Protein 5ELH (pdb70)

Radius of gyration: 22.15 Å; Cα contacts (8 Å, |Δi|>4): 452; chains: 2; bounding box: 51×54×44 Å

GO terms:
  GO:0005737 cytoplasm (C, EXP)
  GO:0043022 ribosome binding (F, IDA)
  GO:1990715 mRNA CDS binding (F, IDA)
  GO:0001701 in utero embryonic development (P, IMP)
  GO:0001764 neuron migration (P, IMP)

B-factor: mean 31.92, std 15.65, range [9.36, 96.41]

Organism: Mus musculus (NCBI:txid10090)

InterPro domains:
  IPR000571 Zinc finger, CCCH-type [PF00642] (294-319)
  IPR000571 Zinc finger, CCCH-type [PS50103] (84-113)
  IPR000571 Zinc finger, CCCH-type [PS50103] (124-154)
  IPR000571 Zinc finger, CCCH-type [PS50103] (251-285)
  IPR000571 Zinc finger, CCCH-type [PS50103] (293-321)
  IPR000571 Zinc finger, CCCH-type [SM00356] (85-112)
  IPR000571 Zinc finger, CCCH-type [SM00356] (124-153)
  IPR000571 Zinc finger, CCCH-type [SM00356] (215-240)
  IPR000571 Zinc finger, CCCH-type [SM00356] (251-284)
  IPR000571 Zinc finger, CCCH-type [SM00356] (293-320)
  IPR036855 Zinc finger, CCCH-type superfamily [SSF90229] (290-320)
  IPR040594 Unkempt, zinc finger domain 1 [PF18384] (34-73)
  IPR045234 RING finger protein Unkempt-like [PTHR14493] (20-735)
  IPR057295 Unkempt, zinc finger domain 4 [PF23035] (205-243)
  IPR057296 Unkempt, zinc finger domain 5 [PF23261] (246-287)

Sequence (282 aa):
PQHYTYLKEFRTEQCPLFVQHKCTQHRPYTCFHWHFVNQRRRRSIRRRDGTFNYSPDVYCTKYDEATGLCPEGDECPFLHRTTGDTERRYHLRYYKTGICIHETDSKGNCTKNGLHCAFAHGPHDLRSPVYDIRELQAMEALPQHYTYLKEFRTEQCPLFVQHKCTQHRPYTCFHWHFVNQRRRRSIRRRDGTFNYSPDVYCTKYDEATGLCPEGDECPFLHRTTGDTERRYHLRYYKTGICIHETDSKGNCTKNGLHCAFAHGPHDLRSPVYDIRELQAME

Solvent-accessible surface area: 17919 Å² total; per-residue (Å²): 123,120,23,119,51,17,19,68,53,2,21,23,116,84,3,91,78,49,86,103,178,124,22,129,82,67,207,109,58,51,4,48,59,31,6,100,65,37,15,82,1,13,87,4,52,128,109,231,104,2,35,13,24,1,23,10,69,79,51,15,138,130,26,67,85,83,63,12,117,15,112,84,31,76,134,2,69,88,0,6,113,3,65,52,44,6,1,80,60,6,0,34,31,66,3,18,39,28,90,11,164,58,142,56,62,128,167,50,28,4,71,137,64,29,97,25,3,5,89,0,28,24,110,161,30,68,41,92,38,44,63,12,72,146,52,78,120,68,74,144,81,196,150,120,43,134,36,21,20,64,51,2,14,21,119,71,2,83,88,46,79,94,173,125,21,130,68,67,222,109,48,54,5,42,60,36,2,100,59,39,14,78,1,15,97,3,58,95,100,241,95,9,23,7,30,1,23,12,68,73,48,19,136,111,25,66,97,78,67,13,116,15,98,84,33,76,148,2,73,77,0,10,105,5,61,38,26,5,2,80,125,11,0,31,36,68,4,18,36,26,145,12,164,63,135,62,63,125,172,39,43,10,63,149,81,34,123,33,10,12,99,2,24,41,118,184,29,90,35,90,39,42,56,12,62,145,52,68,104,78,123,172

Foldseek 3Di:
DVLVCLLQQAQAAEDPCLVVVRDPCPVVNPDRHDHALLQHEDRWDQDPVQAILADLPAADPQQDNVRNDHPCPSNDRYQYCRVVSSNNLSHLQHFQAAADPAAADPVGAGPPNGNSGRHDHDPVSHDHGRDRVVVVVVVVVD/DVLVCLLAQFQAAADPCLVVVRDPQVVVHDDSYDPALLQHEDRWDQDPVQAILADLPAADPQQDSVRNDHPVGSSDRYQYCGVPNSNNLSHLQHFQAAADPADADPVRAGPPPPRSHRHARDPVRHDHHRDRVVVVVVVD

Structure (mmCIF, N/CA/C/O backbone):
data_5ELH
#
_entry.id   5ELH
#
_cell.length_a   43.194
_cell.length_b   56.559
_cell.length_c   131.025
_cell.angle_alpha   90.000
_cell.angle_beta   90.000
_cell.angle_gamma   90.000
#
_symmetry.space_group_name_H-M   'P 2 21 21'
#
loop_
_entity.id
_entity.type
_entity.pdbx_description
1 polymer 'RING finger protein unkempt homolog'
2 polymer "RNA (5'-R(*UP*UP*AP*UP*U)-3')"
3 non-polymer 'ZINC ION'
4 non-polymer 'SULFATE ION'
5 water water
#
loop_
_atom_site.group_PDB
_atom_site.id
_atom_site.type_symbol
_atom_site.label_atom_id
_atom_site.label_alt_id
_atom_site.label_comp_id
_atom_site.label_asym_id
_atom_site.label_entity_id
_atom_site.label_seq_id
_atom_site.pdbx_PDB_ins_code
_atom_site.Cartn_x
_atom_site.Cartn_y
_atom_site.Cartn_z
_atom_site.occupancy
_atom_site.B_iso_or_equiv
_atom_site.auth_seq_id
_atom_site.auth_comp_id
_atom_site.auth_asym_id
_atom_site.auth_atom_id
_atom_site.pdbx_PDB_model_num
ATOM 1 N N . PRO A 1 2 ? 15.944 -3.834 123.415 1.00 59.52 31 PRO A N 1
ATOM 2 C CA . PRO A 1 2 ? 14.963 -4.861 123.787 1.00 59.73 31 PRO A CA 1
ATOM 3 C C . PRO A 1 2 ? 13.611 -4.595 123.121 1.00 54.84 31 PRO A C 1
ATOM 4 O O . PRO A 1 2 ? 13.342 -5.133 122.045 1.00 51.75 31 PRO A O 1
ATOM 15 N N . GLN A 1 3 ? 12.779 -3.775 123.758 1.00 48.35 32 GLN A N 1
ATOM 16 C CA . GLN A 1 3 ? 11.577 -3.252 123.128 1.00 42.90 32 GLN A CA 1
ATOM 17 C C . GLN A 1 3 ? 11.974 -2.234 122.064 1.00 35.18 32 GLN A C 1
ATOM 18 O O . GLN A 1 3 ? 11.152 -1.841 121.234 1.00 34.02 32 GLN A O 1
ATOM 32 N N . HIS A 1 4 ? 13.239 -1.812 122.088 1.00 31.36 33 HIS A N 1
ATOM 33 C CA . HIS A 1 4 ? 13.757 -0.866 121.100 1.00 25.20 33 HIS A CA 1
ATOM 34 C C . HIS A 1 4 ? 13.689 -1.443 119.689 1.00 27.43 33 HIS A C 1
ATOM 35 O O . HIS A 1 4 ? 13.287 -0.753 118.741 1.00 26.75 33 HIS A O 1
ATOM 50 N N . TYR A 1 5 ? 14.089 -2.703 119.545 1.00 28.93 34 TYR A N 1
ATOM 51 C CA . TYR A 1 5 ? 14.143 -3.324 118.223 1.00 32.86 34 TYR A CA 1
ATOM 52 C C . TYR A 1 5 ? 12.751 -3.449 117.604 1.00 28.97 34 TYR A C 1
ATOM 53 O O . TYR A 1 5 ? 12.576 -3.242 116.402 1.00 29.38 34 TYR A O 1
ATOM 71 N N . THR A 1 6 ? 11.761 -3.775 118.424 1.00 21.92 35 THR A N 1
ATOM 72 C CA . THR A 1 6 ? 10.393 -3.915 117.932 1.00 28.87 35 THR A CA 1
ATOM 73 C C . THR A 1 6 ? 9.843 -2.570 117.437 1.00 27.93 35 THR A C 1
ATOM 74 O O . THR A 1 6 ? 9.192 -2.512 116.392 1.00 28.01 35 THR A O 1
ATOM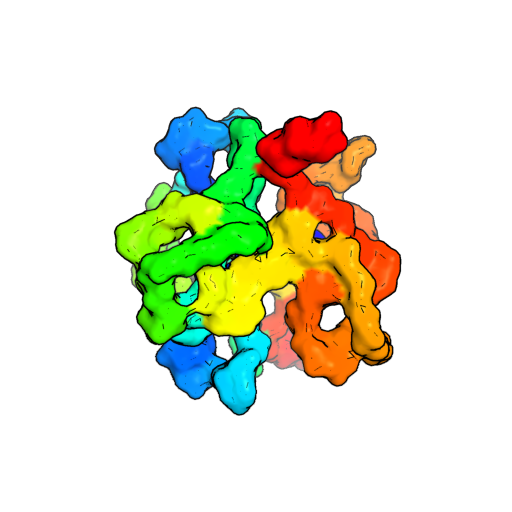 85 N N . TYR A 1 7 ? 10.121 -1.491 118.168 1.00 22.45 36 TYR A N 1
ATOM 86 C CA . TYR A 1 7 ? 9.730 -0.154 117.719 1.00 18.91 36 TYR A CA 1
ATOM 87 C C . TYR A 1 7 ? 10.449 0.251 116.437 1.00 18.79 36 TYR A C 1
ATOM 88 O O . TYR A 1 7 ? 9.821 0.716 115.478 1.00 20.65 36 TYR A O 1
ATOM 106 N N . LEU A 1 8 ? 11.764 0.066 116.413 1.00 15.89 37 LEU A N 1
ATOM 107 C CA . LEU A 1 8 ? 12.559 0.435 115.240 1.00 18.78 37 LEU A CA 1
ATOM 108 C C . LEU A 1 8 ? 12.077 -0.253 113.963 1.00 24.01 37 LEU A C 1
ATOM 109 O O . LEU A 1 8 ? 11.946 0.379 112.910 1.00 23.84 37 LEU A O 1
ATOM 125 N N . LYS A 1 9 ? 11.817 -1.549 114.067 1.00 23.33 38 LYS A N 1
ATOM 126 C CA . LYS A 1 9 ? 11.472 -2.363 112.911 1.00 24.43 38 LYS A CA 1
ATOM 127 C C . LYS A 1 9 ? 9.994 -2.261 112.541 1.00 28.03 38 LYS A C 1
ATOM 128 O O . LYS A 1 9 ? 9.643 -2.278 111.362 1.00 30.99 38 LYS A O 1
ATOM 147 N N . GLU A 1 10 ? 9.131 -2.150 113.542 1.00 21.31 39 GLU A N 1
ATOM 148 C CA . GLU A 1 10 ? 7.708 -2.410 113.331 1.00 31.35 39 GLU A CA 1
ATOM 149 C C . GLU A 1 10 ? 6.768 -1.223 113.533 1.00 31.04 39 GLU A C 1
ATOM 150 O O . GLU A 1 10 ? 5.708 -1.183 112.902 1.00 32.48 39 GLU A O 1
ATOM 162 N N . PHE A 1 11 ? 7.125 -0.274 114.400 1.00 22.08 40 PHE A N 1
ATOM 163 C CA . PHE A 1 11 ? 6.187 0.794 114.766 1.00 19.43 40 PHE A CA 1
ATOM 164 C C . PHE A 1 11 ? 5.610 1.530 113.556 1.00 22.13 40 PHE A C 1
ATOM 165 O O . PHE A 1 11 ? 6.336 2.134 112.766 1.00 22.99 40 PHE A O 1
ATOM 182 N N . ARG A 1 12 ? 4.291 1.429 113.418 1.00 21.33 41 ARG A N 1
ATOM 183 C CA . ARG A 1 12 ? 3.529 2.139 112.391 1.00 23.61 41 ARG A CA 1
ATOM 184 C C . ARG A 1 12 ? 3.992 1.828 110.975 1.00 21.43 41 ARG A C 1
ATOM 185 O O . ARG A 1 12 ? 3.852 2.662 110.077 1.00 21.37 41 ARG A O 1
ATOM 206 N N . THR A 1 13 ? 4.531 0.627 110.781 1.00 22.96 42 THR A N 1
ATOM 207 C CA . THR A 1 13 ? 5.008 0.197 109.465 1.00 24.60 42 THR A CA 1
ATOM 208 C C . THR A 1 13 ? 3.963 -0.596 108.688 1.00 24.82 42 THR A C 1
ATOM 209 O O . THR A 1 13 ? 4.044 -0.689 107.471 1.00 23.81 42 THR A O 1
ATOM 220 N N . GLU A 1 14 ? 2.993 -1.170 109.396 1.00 22.47 43 GLU A N 1
ATOM 221 C CA . GLU A 1 14 ? 1.965 -2.009 108.775 1.00 22.37 43 GLU A CA 1
ATOM 222 C C . GLU A 1 14 ? 0.574 -1.505 109.121 1.00 27.76 43 GLU A C 1
ATOM 223 O O . GLU A 1 14 ? 0.370 -0.876 110.167 1.00 26.11 43 GLU A O 1
ATOM 235 N N . GLN A 1 15 ? -0.388 -1.802 108.251 1.00 24.33 44 GLN A N 1
ATOM 236 C CA . GLN A 1 15 ? -1.753 -1.353 108.455 1.00 23.19 44 GLN A CA 1
ATOM 237 C C . GLN A 1 15 ? -2.439 -2.155 109.553 1.00 24.78 44 GLN A C 1
ATOM 238 O O . GLN A 1 15 ? -2.274 -3.373 109.650 1.00 26.63 44 GLN A O 1
ATOM 252 N N . CYS A 1 16 ? -3.232 -1.464 110.362 1.00 25.52 45 CYS A N 1
ATOM 253 C CA . CYS A 1 16 ? -4.005 -2.106 111.417 1.00 31.76 45 CYS A CA 1
ATOM 254 C C . CYS A 1 16 ? -5.171 -2.900 110.821 1.00 33.87 45 CYS A C 1
ATOM 255 O O . CYS A 1 16 ? -6.080 -2.313 110.232 1.00 34.80 45 CYS A O 1
ATOM 262 N N . PRO A 1 17 ? -5.161 -4.236 110.977 1.00 32.25 46 PRO A N 1
ATOM 263 C CA . PRO A 1 17 ? -6.278 -5.035 110.450 1.00 37.91 46 PRO A CA 1
ATOM 264 C C . PRO A 1 17 ? -7.600 -4.809 111.193 1.00 40.77 46 PRO A C 1
ATOM 265 O O . PRO A 1 17 ? -8.666 -5.107 110.653 1.00 35.46 46 PRO A O 1
ATOM 276 N N . LEU A 1 18 ? -7.537 -4.292 112.417 1.00 37.06 47 LEU A N 1
ATOM 277 C CA . LEU A 1 18 ? -8.754 -4.019 113.177 1.00 42.04 47 LEU A CA 1
ATOM 278 C C . LEU A 1 18 ? -9.401 -2.706 112.733 1.00 36.21 47 LEU A C 1
ATOM 279 O O . LEU A 1 18 ? -10.624 -2.607 112.656 1.00 38.26 47 LEU A O 1
ATOM 295 N N . PHE A 1 19 ? -8.577 -1.700 112.443 1.00 34.25 48 PHE A N 1
ATOM 296 C CA . PHE A 1 19 ? -9.099 -0.375 112.117 1.00 40.59 48 PHE A CA 1
ATOM 297 C C . PHE A 1 19 ? -9.958 -0.395 110.855 1.00 37.49 48 PHE A C 1
ATOM 298 O O . PHE A 1 19 ? -11.001 0.273 110.776 1.00 41.30 48 PHE A O 1
ATOM 315 N N . VAL A 1 20 ? -9.529 -1.182 109.876 1.00 36.50 49 VAL A N 1
ATOM 316 C CA . VAL A 1 20 ? -10.237 -1.262 108.609 1.00 37.83 49 VAL A CA 1
ATOM 317 C C . VAL A 1 20 ? -11.653 -1.782 108.819 1.00 38.35 49 VAL A C 1
ATOM 318 O O . VAL A 1 20 ? -12.515 -1.604 107.964 1.00 39.69 49 VAL A O 1
ATOM 331 N N . GLN A 1 21 ? -11.886 -2.410 109.970 1.00 39.38 50 GLN A N 1
ATOM 332 C CA . GLN A 1 21 ? -13.195 -2.965 110.298 1.00 42.24 50 GLN A CA 1
ATOM 333 C C . GLN A 1 21 ? -13.929 -2.170 111.378 1.00 43.74 50 GLN A C 1
ATOM 334 O O . GLN A 1 21 ? -14.948 -2.621 111.890 1.00 46.24 50 GLN A O 1
ATOM 348 N N . HIS A 1 22 ? -13.412 -0.989 111.708 1.00 42.40 51 HIS A N 1
ATOM 349 C CA . HIS A 1 22 ? -13.932 -0.186 112.813 1.00 43.72 51 HIS A CA 1
ATOM 350 C C . HIS A 1 22 ? -13.971 -1.028 114.089 1.00 44.77 51 HIS A C 1
ATOM 351 O O . HIS A 1 22 ? -14.903 -0.929 114.878 1.00 47.15 51 HIS A O 1
ATOM 366 N N . LYS A 1 23 ? -12.955 -1.867 114.268 1.00 43.41 52 LYS A N 1
ATOM 367 C CA . LYS A 1 23 ? -12.854 -2.723 115.448 1.00 44.10 52 LYS A CA 1
ATOM 368 C C . LYS A 1 23 ? -11.632 -2.359 116.290 1.00 42.96 52 LYS A C 1
ATOM 369 O O . LYS A 1 23 ? -11.396 -2.967 117.329 1.00 42.81 52 LYS A O 1
ATOM 388 N N . CYS A 1 24 ? -10.844 -1.386 115.844 1.00 40.09 53 CYS A N 1
ATOM 389 C CA . CYS A 1 24 ? -9.700 -0.952 116.644 1.00 40.23 53 CYS A CA 1
ATOM 390 C C . CYS A 1 24 ? -10.158 -0.001 117.747 1.00 43.13 53 CYS A C 1
ATOM 391 O O . CYS A 1 24 ? -10.801 1.015 117.478 1.00 40.47 53 CYS A O 1
ATOM 398 N N . THR A 1 25 ? -9.828 -0.357 118.986 1.00 43.67 54 THR A N 1
ATOM 399 C CA . THR A 1 25 ? -10.190 0.428 120.159 1.00 46.03 54 THR A CA 1
ATOM 400 C C . THR A 1 25 ? -9.116 1.439 120.511 1.00 43.14 54 THR A C 1
ATOM 401 O O . THR A 1 25 ? -9.239 2.138 121.518 1.00 41.37 54 THR A O 1
ATOM 412 N N . GLN A 1 26 ? -8.059 1.494 119.698 1.00 37.51 55 GLN A N 1
ATOM 413 C CA . GLN A 1 26 ? -6.908 2.348 119.972 1.00 50.14 55 GLN A CA 1
ATOM 414 C C . GLN A 1 26 ? -6.771 3.451 118.928 1.00 46.51 55 GLN A C 1
ATOM 415 O O . GLN A 1 26 ? -5.664 3.788 118.511 1.00 47.39 55 GLN A O 1
ATOM 429 N N . HIS A 1 27 ? -7.909 4.000 118.513 1.00 39.07 56 HIS A N 1
ATOM 430 C CA . HIS A 1 27 ? -7.957 5.152 117.620 1.00 43.70 56 HIS A CA 1
ATOM 431 C C . HIS A 1 27 ? -8.623 6.298 118.367 1.00 62.74 56 HIS A C 1
ATOM 432 O O . HIS A 1 27 ? -9.804 6.198 118.706 1.00 68.76 56 HIS A O 1
ATOM 447 N N . ARG A 1 28 ? -7.886 7.381 118.615 1.00 65.11 57 ARG A N 1
ATOM 448 C CA . ARG A 1 28 ? -8.420 8.527 119.367 1.00 63.70 57 ARG A CA 1
ATOM 449 C C . ARG A 1 28 ? -8.961 8.078 120.738 1.00 64.19 57 ARG A C 1
ATOM 450 O O . ARG A 1 28 ? -10.148 7.779 120.870 1.00 72.32 57 ARG A O 1
ATOM 471 N N . PRO A 1 29 ? -8.086 8.012 121.763 1.00 58.49 58 PRO A N 1
ATOM 472 C CA . PRO A 1 29 ? -6.656 8.339 121.712 1.00 54.23 58 PRO A CA 1
ATOM 473 C C . PRO A 1 29 ? -5.903 7.326 120.863 1.00 55.34 58 PRO A C 1
ATOM 474 O O . PRO A 1 29 ? -5.914 6.128 121.154 1.00 55.52 58 PRO A O 1
ATOM 485 N N . TYR A 1 30 ? -5.272 7.816 119.804 1.00 52.08 59 TYR A N 1
ATOM 486 C CA . TYR A 1 30 ? -4.590 6.957 118.848 1.00 53.09 59 TYR A CA 1
ATOM 487 C C . TYR A 1 30 ? -3.333 6.357 119.469 1.00 51.22 59 TYR A C 1
ATOM 488 O O . TYR A 1 30 ? -2.252 6.913 119.340 1.00 41.73 59 TYR A O 1
ATOM 506 N N . THR A 1 31 ? -3.488 5.229 120.160 1.00 55.96 60 THR A N 1
ATOM 507 C CA . THR A 1 31 ? -2.359 4.554 120.797 1.00 54.88 60 THR A CA 1
ATOM 508 C C . THR A 1 31 ? -1.947 3.300 120.039 1.00 50.22 60 THR A C 1
ATOM 509 O O . THR A 1 31 ? -1.198 2.473 120.564 1.00 43.83 60 THR A O 1
ATOM 520 N N . CYS A 1 32 ? -2.447 3.138 118.819 1.00 47.59 61 CYS A N 1
ATOM 521 C CA . CYS A 1 32 ? -2.222 1.895 118.102 1.00 38.66 61 CYS A CA 1
ATOM 522 C C . CYS A 1 32 ? -0.788 1.811 117.612 1.00 25.78 61 CYS A C 1
ATOM 523 O O . CYS A 1 32 ? -0.165 2.811 117.256 1.00 28.98 61 CYS A O 1
ATOM 530 N N . PHE A 1 33 ? -0.283 0.588 117.588 1.00 25.94 62 PHE A N 1
ATOM 531 C CA . PHE A 1 33 ? 1.068 0.318 117.126 1.00 24.19 62 PHE A CA 1
ATOM 532 C C . PHE A 1 33 ? 1.151 0.333 115.595 1.00 25.06 62 PHE A C 1
ATOM 533 O O . PHE A 1 33 ? 2.234 0.448 115.021 1.00 24.45 62 PHE A O 1
ATOM 550 N N . HIS A 1 34 ? -0.002 0.224 114.946 1.00 23.46 63 HIS A N 1
ATOM 551 C CA . HIS A 1 34 ? -0.070 0.096 113.496 1.00 22.46 63 HIS A CA 1
ATOM 552 C C . HIS A 1 34 ? -0.651 1.362 112.893 1.00 25.74 63 HIS A C 1
ATOM 553 O O . HIS A 1 34 ? -1.270 2.147 113.603 1.00 23.84 63 HIS A O 1
ATOM 568 N N . TRP A 1 35 ? -0.446 1.588 111.596 1.00 23.08 64 TRP A N 1
ATOM 569 C CA . TRP A 1 35 ? -1.019 2.775 110.982 1.00 21.83 64 TRP A CA 1
ATOM 570 C C . TRP A 1 35 ? -2.484 2.550 110.619 1.00 23.79 64 TRP A C 1
ATOM 571 O O . TRP A 1 35 ? -2.903 1.438 110.290 1.00 24.13 64 TRP A O 1
ATOM 592 N N . HIS A 1 36 ? -3.252 3.626 110.719 1.00 24.38 65 HIS A N 1
ATOM 593 C CA . HIS A 1 36 ? -4.667 3.599 110.387 1.00 26.17 65 HIS A CA 1
ATOM 594 C C . HIS A 1 36 ? -4.889 4.331 109.055 1.00 28.32 65 HIS A C 1
ATOM 595 O O . HIS A 1 36 ? -5.642 3.871 108.205 1.00 27.05 65 HIS A O 1
ATOM 609 N N . PHE A 1 37 ? -4.226 5.470 108.877 1.00 25.55 66 PHE A N 1
ATOM 610 C CA . PHE A 1 37 ? -4.281 6.191 107.609 1.00 26.16 66 PHE A CA 1
ATOM 611 C C . PHE A 1 37 ? -2.921 6.171 106.964 1.00 25.12 66 PHE A C 1
ATOM 612 O O . PHE A 1 37 ? -1.905 6.130 107.648 1.00 21.92 66 PHE A O 1
ATOM 629 N N . VAL A 1 38 ? -2.911 6.191 105.638 1.00 22.99 67 VAL A N 1
ATOM 630 C CA . VAL A 1 38 ? -1.664 6.072 104.896 1.00 21.46 67 VAL A CA 1
ATOM 631 C C . VAL A 1 38 ? -0.645 7.131 105.317 1.00 21.95 67 VAL A C 1
ATOM 632 O O . VAL A 1 38 ? 0.559 6.853 105.369 1.00 19.06 67 VAL A O 1
ATOM 645 N N . ASN A 1 39 ? -1.110 8.335 105.639 1.00 21.12 68 ASN A N 1
ATOM 646 C CA . ASN A 1 39 ? -0.180 9.385 106.054 1.00 26.63 68 ASN A CA 1
ATOM 647 C C . ASN A 1 39 ? 0.442 9.153 107.430 1.00 25.28 68 ASN A C 1
ATOM 648 O O . ASN A 1 39 ? 1.332 9.898 107.834 1.00 24.68 68 ASN A O 1
ATOM 659 N N . GLN A 1 40 ? 0.004 8.110 108.130 1.00 25.28 69 GLN A N 1
ATOM 660 C CA . GLN A 1 40 ? 0.623 7.734 109.406 1.00 22.43 69 GLN A CA 1
ATOM 661 C C . GLN A 1 40 ? 1.712 6.679 109.251 1.00 25.72 69 GLN A C 1
ATOM 662 O O . GLN A 1 40 ? 2.468 6.412 110.193 1.00 20.88 69 GLN A O 1
ATOM 676 N N . ARG A 1 41 ? 1.794 6.081 108.068 1.00 17.98 70 ARG A N 1
ATOM 677 C CA . ARG A 1 41 ? 2.714 4.988 107.824 1.00 21.33 70 ARG A CA 1
ATOM 678 C C . ARG A 1 41 ? 4.141 5.513 107.825 1.00 19.01 70 ARG A C 1
ATOM 679 O O . ARG A 1 41 ? 4.419 6.538 107.214 1.00 20.63 70 ARG A O 1
ATOM 700 N N . ARG A 1 42 ? 5.032 4.830 108.536 1.00 15.37 71 ARG A N 1
ATOM 701 C CA . ARG A 1 42 ? 6.460 5.099 108.396 1.00 14.29 71 ARG A CA 1
ATOM 702 C C . ARG A 1 42 ? 7.179 3.928 107.730 1.00 20.29 71 ARG A C 1
ATOM 703 O O . ARG A 1 42 ? 6.812 2.762 107.911 1.00 20.06 71 ARG A O 1
ATOM 724 N N . ARG A 1 43 ? 8.180 4.257 106.915 1.00 15.49 72 ARG A N 1
ATOM 725 C CA . ARG A 1 43 ? 9.124 3.275 106.412 1.00 18.71 72 ARG A CA 1
ATOM 726 C C . ARG A 1 43 ? 10.183 2.995 107.471 1.00 12.52 72 ARG A C 1
ATOM 727 O O . ARG A 1 43 ? 10.715 3.917 108.077 1.00 16.16 72 ARG A O 1
ATOM 748 N N . ARG A 1 44 ? 10.488 1.720 107.676 1.00 17.38 73 ARG A N 1
ATOM 749 C CA . ARG A 1 44 ? 11.588 1.314 108.539 1.00 12.57 73 ARG A CA 1
ATOM 750 C C . ARG A 1 44 ? 12.879 1.927 108.009 1.00 18.02 73 ARG A C 1
ATOM 751 O O . ARG A 1 44 ? 13.139 1.850 106.810 1.00 14.62 73 ARG A O 1
ATOM 772 N N . SER A 1 45 ? 13.663 2.567 108.878 1.00 18.65 74 SER A N 1
ATOM 773 C CA . SER A 1 45 ? 14.987 3.048 108.468 1.00 15.55 74 SER A CA 1
ATOM 774 C C . SER A 1 45 ? 15.940 1.862 108.480 1.00 16.92 74 SER A C 1
ATOM 775 O O . SER A 1 45 ? 15.761 0.928 109.260 1.00 17.14 74 SER A O 1
ATOM 783 N N . ILE A 1 46 ? 16.948 1.907 107.607 1.00 12.06 75 ILE A N 1
ATOM 784 C CA . ILE A 1 46 ? 17.808 0.765 107.326 1.00 18.75 75 ILE A CA 1
ATOM 785 C C . ILE A 1 46 ? 19.220 1.268 107.063 1.00 16.09 75 ILE A C 1
ATOM 786 O O . ILE A 1 46 ? 19.405 2.184 106.262 1.00 15.86 75 ILE A O 1
ATOM 802 N N . ARG A 1 47 ? 20.205 0.680 107.728 1.00 15.45 76 ARG A N 1
ATOM 803 C CA . ARG A 1 47 ? 21.608 0.947 107.400 1.00 14.82 76 ARG A CA 1
ATOM 804 C C . ARG A 1 47 ? 22.040 -0.062 106.358 1.00 14.18 76 ARG A C 1
ATOM 805 O O . ARG A 1 47 ? 22.089 -1.263 106.626 1.00 18.80 76 ARG A O 1
ATOM 826 N N . ARG A 1 48 ? 22.330 0.425 105.156 1.00 17.18 77 ARG A N 1
ATOM 827 C CA . ARG A 1 48 ? 22.862 -0.415 104.096 1.00 20.50 77 ARG A CA 1
ATOM 828 C C . ARG A 1 48 ? 24.254 -0.958 104.451 1.00 18.55 77 ARG A C 1
ATOM 829 O O . ARG A 1 48 ? 24.943 -0.428 105.319 1.00 17.51 77 ARG A O 1
ATOM 850 N N . ARG A 1 49 ? 24.658 -2.019 103.761 1.00 23.17 78 ARG A N 1
ATOM 851 C CA . ARG A 1 49 ? 25.970 -2.628 103.952 1.00 24.38 78 ARG A CA 1
ATOM 852 C C . ARG A 1 49 ? 27.107 -1.618 103.768 1.00 27.42 78 ARG A C 1
ATOM 853 O O . ARG A 1 49 ? 28.128 -1.704 104.456 1.00 24.50 78 ARG A O 1
ATOM 874 N N . ASP A 1 50 ? 26.932 -0.660 102.857 1.00 21.86 79 ASP A N 1
ATOM 875 C CA . ASP A 1 50 ? 27.965 0.348 102.610 1.00 27.06 79 ASP A CA 1
ATOM 876 C C . ASP A 1 50 ? 28.033 1.438 103.690 1.00 23.72 79 ASP A C 1
ATOM 877 O O . ASP A 1 50 ? 28.871 2.330 103.624 1.00 20.06 79 ASP A O 1
ATOM 886 N N . GLY A 1 51 ? 27.144 1.373 104.678 1.00 16.93 80 GLY A N 1
ATOM 887 C CA . GLY A 1 51 ? 27.178 2.318 105.777 1.00 16.17 80 GLY A CA 1
ATOM 888 C C . GLY A 1 51 ? 26.231 3.502 105.645 1.00 19.08 80 GLY A C 1
ATOM 889 O O . GLY A 1 51 ? 26.116 4.305 106.575 1.00 16.03 80 GLY A O 1
ATOM 893 N N . THR A 1 52 ? 25.555 3.622 104.503 1.00 18.36 81 THR A N 1
ATOM 894 C CA . THR A 1 52 ? 24.614 4.719 104.288 1.00 14.11 81 THR A CA 1
ATOM 895 C C . THR A 1 52 ? 23.207 4.257 104.668 1.00 13.32 81 THR A C 1
ATOM 896 O O . THR A 1 52 ? 22.914 3.071 104.617 1.00 16.89 81 THR A O 1
ATOM 907 N N . PHE A 1 53 ? 22.363 5.187 105.091 1.00 12.85 82 PHE A N 1
ATOM 908 C CA . PHE A 1 53 ? 20.966 4.878 105.417 1.00 13.14 82 PHE A CA 1
ATOM 909 C C . PHE A 1 53 ? 20.127 4.835 104.152 1.00 16.44 82 PHE A C 1
ATOM 910 O O . PHE A 1 53 ? 20.438 5.523 103.182 1.00 19.97 82 PHE A O 1
ATOM 927 N N . ASN A 1 54 ? 19.033 4.074 104.174 1.00 14.91 83 ASN A N 1
ATOM 928 C CA . ASN A 1 54 ? 18.130 4.047 103.028 1.00 18.35 83 ASN A CA 1
ATOM 929 C C . ASN A 1 54 ? 17.532 5.431 102.790 1.00 16.90 83 ASN A C 1
ATOM 930 O O . ASN A 1 54 ? 17.418 5.873 101.650 1.00 17.70 83 ASN A O 1
ATOM 941 N N . TYR A 1 55 ? 17.199 6.132 103.865 1.00 20.14 84 TYR A N 1
ATOM 942 C CA . TYR A 1 55 ? 16.809 7.529 103.767 1.00 14.78 84 TYR A CA 1
ATOM 943 C C . TYR A 1 55 ? 17.351 8.357 104.927 1.00 17.76 84 TYR A C 1
ATOM 944 O O . TYR A 1 55 ? 17.568 7.844 106.029 1.00 17.45 84 TYR A O 1
ATOM 962 N N . SER A 1 56 ? 17.542 9.645 104.660 1.00 17.33 85 SER A N 1
ATOM 963 C CA . SER A 1 56 ? 18.140 10.576 105.606 1.00 18.50 85 SER A CA 1
ATOM 964 C C . SER A 1 56 ? 17.284 10.796 106.844 1.00 19.16 85 SER A C 1
ATOM 965 O O . SER A 1 56 ? 16.059 10.849 106.758 1.00 15.39 85 SER A O 1
ATOM 973 N N . PRO A 1 57 ? 17.928 10.928 108.009 1.00 16.03 86 PRO A N 1
ATOM 974 C CA . PRO A 1 57 ? 17.184 11.330 109.208 1.00 12.27 86 PRO A CA 1
ATOM 975 C C . PRO A 1 57 ? 17.091 12.845 109.370 1.00 15.27 86 PRO A C 1
ATOM 976 O O . PRO A 1 57 ? 16.594 13.308 110.392 1.00 18.85 86 PRO A O 1
ATOM 987 N N . ASP A 1 58 ? 17.564 13.609 108.393 1.00 13.70 87 ASP A N 1
ATOM 988 C CA . ASP A 1 58 ? 17.663 15.054 108.556 1.00 13.94 87 ASP A CA 1
ATOM 989 C C . ASP A 1 58 ? 17.086 15.858 107.391 1.00 22.09 87 ASP A C 1
ATOM 990 O O . ASP A 1 58 ? 16.430 16.876 107.620 1.00 25.57 87 ASP A O 1
ATOM 999 N N . VAL A 1 59 ? 17.328 15.430 106.152 1.00 19.24 88 VAL A N 1
ATOM 1000 C CA . VAL A 1 59 ? 16.867 16.220 105.009 1.00 18.54 88 VAL A CA 1
ATOM 1001 C C . VAL A 1 59 ? 15.512 15.708 104.484 1.00 17.39 88 VAL A C 1
ATOM 1002 O O . VAL A 1 59 ? 15.376 14.574 104.031 1.00 15.68 88 VAL A O 1
ATOM 1015 N N . TYR A 1 60 ? 14.509 16.571 104.595 1.00 20.96 89 TYR A N 1
ATOM 1016 C CA . TYR A 1 60 ? 13.127 16.213 104.288 1.00 14.93 89 TYR A CA 1
ATOM 1017 C C . TYR A 1 60 ? 12.847 16.208 102.778 1.00 16.92 89 TYR A C 1
ATOM 1018 O O . TYR A 1 60 ? 13.262 17.106 102.045 1.00 18.11 89 TYR A O 1
ATOM 1036 N N . CYS A 1 61 ? 12.137 15.179 102.338 1.00 19.64 90 CYS A N 1
ATOM 1037 C CA . CYS A 1 61 ? 11.619 15.082 100.975 1.00 18.23 90 CYS A CA 1
ATOM 1038 C C . CYS A 1 61 ? 10.652 16.218 100.691 1.00 21.60 90 CYS A C 1
ATOM 1039 O O . CYS A 1 61 ? 9.734 16.445 101.473 1.00 27.81 90 CYS A O 1
ATOM 1046 N N . THR A 1 62 ? 10.828 16.921 99.574 1.00 18.49 91 THR A N 1
ATOM 1047 C CA . THR A 1 62 ? 9.867 17.958 99.184 1.00 24.11 91 THR A CA 1
ATOM 1048 C C . THR A 1 62 ? 8.729 17.435 98.293 1.00 24.22 91 THR A C 1
ATOM 1049 O O . THR A 1 62 ? 7.750 18.145 98.065 1.00 27.23 91 THR A O 1
ATOM 1060 N N . LYS A 1 63 ? 8.842 16.198 97.813 1.00 21.82 92 LYS A N 1
ATOM 1061 C CA . LYS A 1 63 ? 7.812 15.600 96.951 1.00 26.35 92 LYS A CA 1
ATOM 1062 C C . LYS A 1 63 ? 6.707 14.884 97.734 1.00 28.46 92 LYS A C 1
ATOM 1063 O O . LYS A 1 63 ? 5.610 14.676 97.219 1.00 26.62 92 LYS A O 1
ATOM 1082 N N . TYR A 1 64 ? 7.012 14.492 98.966 1.00 24.71 93 TYR A N 1
ATOM 1083 C CA . TYR A 1 64 ? 6.076 13.744 99.802 1.00 24.20 93 TYR A CA 1
ATOM 1084 C C . TYR A 1 64 ? 4.813 14.555 100.066 1.00 24.57 93 TYR A C 1
ATOM 1085 O O . TYR A 1 64 ? 4.880 15.651 100.612 1.00 28.29 93 TYR A O 1
ATOM 1103 N N . ASP A 1 65 ? 3.668 14.015 99.665 1.00 25.43 94 ASP A N 1
ATOM 1104 C CA . ASP A 1 65 ? 2.380 14.664 99.918 1.00 25.84 94 ASP A CA 1
ATOM 1105 C C . ASP A 1 65 ? 1.879 14.255 101.298 1.00 29.50 94 ASP A C 1
ATOM 1106 O O . ASP A 1 65 ? 1.457 13.117 101.505 1.00 30.18 94 ASP A O 1
ATOM 1115 N N . GLU A 1 66 ? 1.914 15.194 102.235 1.00 25.23 95 GLU A N 1
ATOM 1116 C CA . GLU A 1 66 ? 1.595 14.894 103.627 1.00 32.40 95 GLU A CA 1
ATOM 1117 C C . GLU A 1 66 ? 0.109 14.557 103.841 1.00 33.44 95 GLU A C 1
ATOM 1118 O O . GLU A 1 66 ? -0.253 13.878 104.804 1.00 35.84 95 GLU A O 1
ATOM 1130 N N . ALA A 1 67 ? -0.747 15.014 102.933 1.00 35.36 96 ALA A N 1
ATOM 1131 C CA . ALA A 1 67 ? -2.180 14.770 103.051 1.00 35.95 96 ALA A CA 1
ATOM 1132 C C . ALA A 1 67 ? -2.535 13.329 102.693 1.00 40.60 96 ALA A C 1
ATOM 1133 O O . ALA A 1 67 ? -3.416 12.729 103.314 1.00 41.19 96 ALA A O 1
ATOM 1140 N N . THR A 1 68 ? -1.845 12.783 101.691 1.00 36.35 97 THR A N 1
ATOM 1141 C CA . THR A 1 68 ? -2.161 11.460 101.154 1.00 32.10 97 THR A CA 1
ATOM 1142 C C . THR A 1 68 ? -1.152 10.404 101.575 1.00 23.53 97 THR A C 1
ATOM 1143 O O . THR A 1 68 ? -1.418 9.211 101.479 1.00 25.89 97 THR A O 1
ATOM 1154 N N . GLY A 1 69 ? 0.017 10.844 102.022 1.00 28.11 98 GLY A N 1
ATOM 1155 C CA . GLY A 1 69 ? 1.073 9.932 102.423 1.00 26.76 98 GLY A CA 1
ATOM 1156 C C . GLY A 1 69 ? 1.820 9.299 101.259 1.00 23.10 98 GLY A C 1
ATOM 1157 O O . GLY A 1 69 ? 2.489 8.284 101.432 1.00 20.94 98 GLY A O 1
ATOM 1161 N N . LEU A 1 70 ? 1.714 9.900 100.078 1.00 24.21 99 LEU A N 1
ATOM 1162 C CA . LEU A 1 70 ? 2.347 9.355 98.874 1.00 24.29 99 LEU A CA 1
ATOM 1163 C C . LEU A 1 70 ? 3.580 10.148 98.438 1.00 20.19 99 LEU A C 1
ATOM 1164 O O . LEU A 1 70 ? 3.526 11.375 98.321 1.00 22.13 99 LEU A O 1
ATOM 1180 N N . CYS A 1 71 ? 4.682 9.439 98.195 1.00 21.54 100 CYS A N 1
ATOM 1181 C CA . CYS A 1 71 ? 5.866 10.005 97.539 1.00 23.81 100 CYS A CA 1
ATOM 1182 C C . CYS A 1 71 ? 6.118 9.193 96.281 1.00 21.01 100 CYS A C 1
ATOM 1183 O O . CYS A 1 71 ? 6.140 7.965 96.354 1.00 19.22 100 CYS A O 1
ATOM 1190 N N . PRO A 1 72 ? 6.322 9.861 95.130 1.00 24.51 101 PRO A N 1
ATOM 1191 C CA . PRO A 1 72 ? 6.545 9.109 93.890 1.00 23.82 101 PRO A CA 1
ATOM 1192 C C . PRO A 1 72 ? 7.650 8.051 93.976 1.00 22.83 101 PRO A C 1
ATOM 1193 O O . PRO A 1 72 ? 7.578 7.074 93.235 1.00 28.47 101 PRO A O 1
ATOM 1204 N N . GLU A 1 73 ? 8.638 8.223 94.853 1.00 24.99 102 GLU A N 1
ATOM 1205 C CA . GLU A 1 73 ? 9.739 7.250 94.943 1.00 23.44 102 GLU A CA 1
ATOM 1206 C C . GLU A 1 73 ? 9.486 6.141 95.969 1.00 23.16 102 GLU A C 1
ATOM 1207 O O . GLU A 1 73 ? 10.228 5.155 96.026 1.00 24.67 102 GLU A O 1
ATOM 1219 N N . GLY A 1 74 ? 8.437 6.298 96.769 1.00 25.20 103 GLY A N 1
ATOM 1220 C CA . GLY A 1 74 ? 8.060 5.287 97.747 1.00 22.98 103 GLY A CA 1
ATOM 1221 C C . GLY A 1 74 ? 9.194 4.911 98.688 1.00 23.81 103 GLY A C 1
ATOM 1222 O O . GLY A 1 74 ? 9.927 5.776 99.160 1.00 27.56 103 GLY A O 1
ATOM 1226 N N . ASP A 1 75 ? 9.347 3.613 98.936 1.00 22.80 104 ASP A N 1
ATOM 1227 C CA . ASP A 1 75 ? 10.352 3.116 99.866 1.00 24.60 104 ASP A CA 1
ATOM 1228 C C . ASP A 1 75 ? 11.780 3.434 99.423 1.00 26.33 104 ASP A C 1
ATOM 1229 O O . ASP A 1 75 ? 12.701 3.369 100.232 1.00 22.35 104 ASP A O 1
ATOM 1238 N N . GLU A 1 76 ? 11.966 3.768 98.144 1.00 25.79 105 GLU A N 1
ATOM 1239 C CA . GLU A 1 76 ? 13.305 4.012 97.617 1.00 21.83 105 GLU A CA 1
ATOM 1240 C C . GLU A 1 76 ? 13.725 5.479 97.647 1.00 19.08 105 GLU A C 1
ATOM 1241 O O . GLU A 1 76 ? 14.829 5.823 97.223 1.00 23.44 105 GLU A O 1
ATOM 1253 N N . CYS A 1 77 ? 12.860 6.340 98.159 1.00 15.89 106 CYS A N 1
ATOM 1254 C CA . CYS A 1 77 ? 13.191 7.751 98.304 1.00 15.84 106 CYS A CA 1
ATOM 1255 C C . CYS A 1 77 ? 14.267 7.905 99.364 1.00 14.75 106 CYS A C 1
ATOM 1256 O O . CYS A 1 77 ? 14.097 7.406 100.477 1.00 14.39 106 CYS A O 1
ATOM 1263 N N . PRO A 1 78 ? 15.380 8.587 99.024 1.00 15.73 107 PRO A N 1
ATOM 1264 C CA . PRO A 1 78 ? 16.480 8.728 99.985 1.00 18.76 107 PRO A CA 1
ATOM 1265 C C . PRO A 1 78 ? 16.291 9.853 100.991 1.00 12.57 107 PRO A C 1
ATOM 1266 O O . PRO A 1 78 ? 17.195 10.108 101.798 1.00 16.45 107 PRO A O 1
ATOM 1277 N N . PHE A 1 79 ? 15.140 10.513 100.951 1.00 12.75 108 PHE A N 1
ATOM 1278 C CA . PHE A 1 79 ? 14.860 11.626 101.839 1.00 17.43 108 PHE A CA 1
ATOM 1279 C C . PHE A 1 79 ? 13.773 11.297 102.856 1.00 17.56 108 PHE A C 1
ATOM 1280 O O . PHE A 1 79 ? 13.013 10.338 102.714 1.00 13.71 108 PHE A O 1
ATOM 1297 N N . LEU A 1 80 ? 13.722 12.127 103.883 1.00 16.95 109 LEU A N 1
ATOM 1298 C CA . LEU A 1 80 ? 12.844 11.929 105.015 1.00 17.95 109 LEU A CA 1
ATOM 1299 C C . LEU A 1 80 ? 11.426 12.421 104.726 1.00 16.02 109 LEU A C 1
ATOM 1300 O O . LEU A 1 80 ? 11.243 13.492 104.154 1.00 18.99 109 LEU A O 1
ATOM 1316 N N . HIS A 1 81 ? 10.427 11.633 105.123 1.00 16.20 110 HIS A N 1
ATOM 1317 C CA . HIS A 1 81 ? 9.030 12.007 104.942 1.00 17.19 110 HIS A CA 1
ATOM 1318 C C . HIS A 1 81 ? 8.435 12.492 106.240 1.00 21.29 110 HIS A C 1
ATOM 1319 O O . HIS A 1 81 ? 8.611 11.869 107.285 1.00 15.47 110 HIS A O 1
ATOM 1333 N N . ARG A 1 82 ? 7.749 13.623 106.165 1.00 19.12 111 ARG A N 1
ATOM 1334 C CA . ARG A 1 82 ? 7.096 14.200 107.325 1.00 20.80 111 ARG A CA 1
ATOM 1335 C C . ARG A 1 82 ? 5.743 13.523 107.518 1.00 16.76 111 ARG A C 1
ATOM 1336 O O . ARG A 1 82 ? 4.695 14.078 107.225 1.00 20.98 111 ARG A O 1
ATOM 1357 N N . THR A 1 83 ? 5.793 12.287 107.988 1.00 18.35 112 THR A N 1
ATOM 1358 C CA . THR A 1 83 ? 4.596 11.526 108.286 1.00 20.71 112 THR A CA 1
ATOM 1359 C C . THR A 1 83 ? 3.903 12.170 109.477 1.00 24.57 112 THR A C 1
ATOM 1360 O O . THR A 1 83 ? 4.478 13.030 110.137 1.00 24.33 112 THR A O 1
ATOM 1371 N N . THR A 1 84 ? 2.664 11.775 109.749 1.00 27.02 113 THR A N 1
ATOM 1372 C CA . THR A 1 84 ? 1.959 12.313 110.897 1.00 30.34 113 THR A CA 1
ATOM 1373 C C . THR A 1 84 ? 2.753 11.990 112.159 1.00 25.43 113 THR A C 1
ATOM 1374 O O . THR A 1 84 ? 3.158 10.850 112.375 1.00 24.44 113 THR A O 1
ATOM 1385 N N . GLY A 1 85 ? 2.996 13.011 112.968 1.00 22.69 114 GLY A N 1
ATOM 1386 C CA . GLY A 1 85 ? 3.728 12.845 114.209 1.00 22.63 114 GLY A CA 1
ATOM 1387 C C . GLY A 1 85 ? 5.230 12.787 114.004 1.00 21.78 114 GLY A C 1
ATOM 1388 O O . GLY A 1 85 ? 5.972 12.543 114.955 1.00 23.13 114 GLY A O 1
ATOM 1392 N N . ASP A 1 86 ? 5.667 13.004 112.763 1.00 23.43 115 ASP A N 1
ATOM 1393 C CA . ASP A 1 86 ? 7.086 13.044 112.418 1.00 19.04 115 ASP A CA 1
ATOM 1394 C C . ASP A 1 86 ? 7.751 11.729 112.781 1.00 22.57 115 ASP A C 1
ATOM 1395 O O . ASP A 1 86 ? 8.898 11.693 113.256 1.00 19.03 115 ASP A O 1
ATOM 1404 N N . THR A 1 87 ? 7.033 10.640 112.526 1.00 20.02 116 THR A N 1
ATOM 1405 C CA . THR A 1 87 ? 7.456 9.333 113.008 1.00 26.17 116 THR A CA 1
ATOM 1406 C C . THR A 1 87 ? 8.630 8.708 112.254 1.00 19.42 116 THR A C 1
ATOM 1407 O O . THR A 1 87 ? 9.295 7.836 112.803 1.00 17.32 116 THR A O 1
ATOM 1418 N N . GLU A 1 88 ? 8.901 9.116 111.014 1.00 18.72 117 GLU A N 1
ATOM 1419 C CA . GLU A 1 88 ? 10.059 8.551 110.330 1.00 16.94 117 GLU A CA 1
ATOM 1420 C C . GLU A 1 88 ? 11.348 9.031 110.998 1.00 18.14 117 GLU A C 1
ATOM 1421 O O . GLU A 1 88 ? 12.300 8.270 111.138 1.00 22.08 117 GLU A O 1
ATOM 1433 N N . ARG A 1 89 ? 11.373 10.288 111.423 1.00 13.32 118 ARG A N 1
ATOM 1434 C CA . ARG A 1 89 ? 12.556 10.835 112.083 1.00 13.73 118 ARG A CA 1
ATOM 1435 C C . ARG A 1 89 ? 12.676 10.305 113.507 1.00 16.35 118 ARG A C 1
ATOM 1436 O O . ARG A 1 89 ? 13.746 9.897 113.944 1.00 19.89 118 ARG A O 1
ATOM 1457 N N . ARG A 1 90 ? 11.562 10.308 114.224 1.00 15.86 119 ARG A N 1
ATOM 1458 C CA . ARG A 1 90 ? 11.569 9.972 115.640 1.00 15.13 119 ARG A CA 1
ATOM 1459 C C . ARG A 1 90 ? 11.901 8.503 115.911 1.00 14.83 119 ARG A C 1
ATOM 1460 O O . ARG A 1 90 ? 12.426 8.168 116.972 1.00 17.81 119 ARG A O 1
ATOM 1481 N N . TYR A 1 91 ? 11.591 7.628 114.960 1.00 14.23 120 TYR A N 1
ATOM 1482 C CA . TYR A 1 91 ? 11.848 6.198 115.116 1.00 14.11 120 TYR A CA 1
ATOM 1483 C C . TYR A 1 91 ? 12.979 5.733 114.201 1.00 13.31 120 TYR A C 1
ATOM 1484 O O . TYR A 1 91 ? 13.157 4.539 113.960 1.00 14.03 120 TYR A O 1
ATOM 1502 N N . HIS A 1 92 ? 13.758 6.696 113.735 1.00 12.96 121 HIS A N 1
ATOM 1503 C CA . HIS A 1 92 ? 14.932 6.424 112.907 1.00 12.43 121 HIS A CA 1
ATOM 1504 C C . HIS A 1 92 ? 16.062 5.848 113.761 1.00 19.44 121 HIS A C 1
ATOM 1505 O O . HIS A 1 92 ? 16.204 6.191 114.950 1.00 14.41 121 HIS A O 1
ATOM 1520 N N . LEU A 1 93 ? 16.850 4.967 113.152 1.00 18.20 122 LEU A N 1
ATOM 1521 C CA . LEU A 1 93 ? 18.032 4.376 113.794 1.00 20.61 122 LEU A CA 1
ATOM 1522 C C . LEU A 1 93 ? 18.980 5.430 114.369 1.00 18.37 122 LEU A C 1
ATOM 1523 O O . LEU A 1 93 ? 19.618 5.216 115.395 1.00 18.91 122 LEU A O 1
ATOM 1539 N N . ARG A 1 94 ? 19.022 6.587 113.723 1.00 14.20 123 ARG A N 1
ATOM 1540 C CA . ARG A 1 94 ? 19.886 7.686 114.113 1.00 16.82 123 ARG A CA 1
ATOM 1541 C C . ARG A 1 94 ? 19.470 8.350 115.417 1.00 19.66 123 ARG A C 1
ATOM 1542 O O . ARG A 1 94 ? 20.319 8.811 116.179 1.00 16.84 123 ARG A O 1
ATOM 1563 N N . TYR A 1 95 ? 18.167 8.412 115.660 1.00 13.98 124 TYR A N 1
ATOM 1564 C CA . TYR A 1 95 ? 17.628 9.261 116.721 1.00 14.74 124 TYR A CA 1
ATOM 1565 C C . TYR A 1 95 ? 16.788 8.580 117.802 1.00 15.87 124 TYR A C 1
ATOM 1566 O O . TYR A 1 95 ? 16.730 9.076 118.931 1.00 19.58 124 TYR A O 1
ATOM 1584 N N . TYR A 1 96 ? 16.144 7.463 117.490 1.00 16.45 125 TYR A N 1
ATOM 1585 C CA . TYR A 1 96 ? 15.242 6.826 118.454 1.00 16.56 125 TYR A CA 1
ATOM 1586 C C . TYR A 1 96 ? 15.921 6.561 119.803 1.00 19.13 125 TYR A C 1
ATOM 1587 O O . TYR A 1 96 ? 16.971 5.926 119.872 1.00 16.64 125 TYR A O 1
ATOM 1605 N N . LYS A 1 97 ? 15.303 7.082 120.861 1.00 17.65 126 LYS A N 1
ATOM 1606 C CA . LYS A 1 97 ? 15.772 6.922 122.249 1.00 19.98 126 LYS A CA 1
ATOM 1607 C C . LYS A 1 97 ? 17.235 7.299 122.478 1.00 23.80 126 LYS A C 1
ATOM 1608 O O . LYS A 1 97 ? 17.890 6.717 123.348 1.00 19.98 126 LYS A O 1
ATOM 1627 N N . THR A 1 98 ? 17.739 8.280 121.732 1.00 20.60 127 THR A N 1
ATOM 1628 C CA . THR A 1 98 ? 19.131 8.720 121.883 1.00 24.01 127 THR A CA 1
ATOM 1629 C C . THR A 1 98 ? 19.287 9.907 122.826 1.00 26.74 127 THR A C 1
ATOM 1630 O O . THR A 1 98 ? 20.406 10.261 123.196 1.00 21.34 127 THR A O 1
ATOM 1641 N N . GLY A 1 99 ? 18.168 10.521 123.203 1.00 20.58 128 GLY A N 1
ATOM 1642 C CA . GLY A 1 99 ? 18.176 11.642 124.123 1.00 21.98 128 GLY A CA 1
ATOM 1643 C C . GLY A 1 99 ? 17.092 11.478 125.183 1.00 23.12 128 GLY A C 1
ATOM 1644 O O . GLY A 1 99 ? 16.194 10.645 125.030 1.00 22.69 128 GLY A O 1
ATOM 1648 N N . ILE A 1 100 ? 17.174 12.272 126.244 1.00 24.74 129 ILE A N 1
ATOM 1649 C CA . ILE A 1 100 ? 16.218 12.196 127.350 1.00 26.20 129 ILE A CA 1
ATOM 1650 C C . ILE A 1 100 ? 14.986 13.076 127.093 1.00 26.45 129 ILE A C 1
ATOM 1651 O O . ILE A 1 100 ? 15.113 14.255 126.765 1.00 26.65 129 ILE A O 1
ATOM 1667 N N . CYS A 1 101 ? 13.796 12.501 127.254 1.00 28.47 130 CYS A N 1
ATOM 1668 C CA . CYS A 1 101 ? 12.556 13.256 127.093 1.00 29.46 130 CYS A CA 1
ATOM 1669 C C . CYS A 1 101 ? 12.530 14.371 128.122 1.00 34.75 130 CYS A C 1
ATOM 1670 O O . CYS A 1 101 ? 12.983 14.179 129.252 1.00 41.70 130 CYS A O 1
ATOM 1677 N N . ILE A 1 102 ? 11.998 15.533 127.756 1.00 32.15 131 ILE A N 1
ATOM 1678 C CA . ILE A 1 102 ? 11.882 16.612 128.736 1.00 31.90 131 ILE A CA 1
ATOM 1679 C C . ILE A 1 102 ? 10.666 16.399 129.648 1.00 44.64 131 ILE A C 1
ATOM 1680 O O . ILE A 1 102 ? 10.644 16.878 130.785 1.00 51.14 131 ILE A O 1
ATOM 1696 N N . HIS A 1 103 ? 9.668 15.671 129.148 1.00 41.78 132 HIS A N 1
ATOM 1697 C CA . HIS A 1 103 ? 8.450 15.379 129.914 1.00 42.64 132 HIS A CA 1
ATOM 1698 C C . HIS A 1 103 ? 8.718 14.340 131.005 1.00 47.07 132 HIS A C 1
ATOM 1699 O O . HIS A 1 103 ? 9.697 13.597 130.937 1.00 49.29 132 HIS A O 1
ATOM 1714 N N . GLU A 1 104 ? 7.851 14.293 132.016 1.00 56.02 133 GLU A N 1
ATOM 1715 C CA . GLU A 1 104 ? 8.014 13.349 133.122 1.00 58.03 133 GLU A CA 1
ATOM 1716 C C . GLU A 1 104 ? 7.318 12.021 132.835 1.00 57.70 133 GLU A C 1
ATOM 1717 O O . GLU A 1 104 ? 6.500 11.914 131.917 1.00 56.97 133 GLU A O 1
ATOM 1729 N N . THR A 1 105 ? 7.656 11.015 133.633 1.00 61.13 134 THR A N 1
ATOM 1730 C CA . THR A 1 105 ? 7.056 9.691 133.526 1.00 62.78 134 THR A CA 1
ATOM 1731 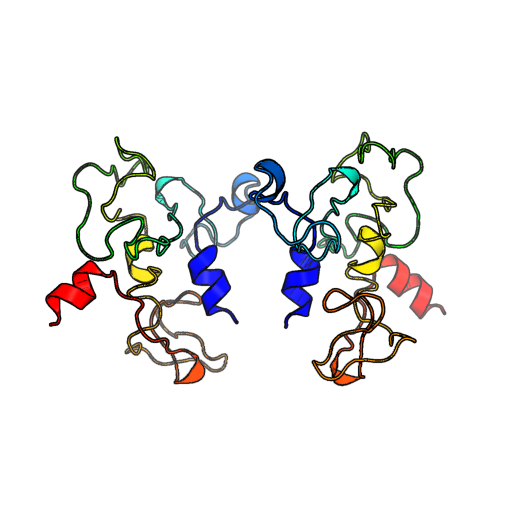C C . THR A 1 105 ? 5.954 9.541 134.574 1.00 62.36 134 THR A C 1
ATOM 1732 O O . THR A 1 105 ? 6.055 10.106 135.666 1.00 63.12 134 THR A O 1
ATOM 1743 N N . ASP A 1 106 ? 4.905 8.788 134.245 1.00 59.73 135 ASP A N 1
ATOM 1744 C CA . ASP A 1 106 ? 3.850 8.500 135.215 1.00 59.87 135 ASP A CA 1
ATOM 1745 C C . ASP A 1 106 ? 4.176 7.243 136.037 1.00 63.17 135 ASP A C 1
ATOM 1746 O O . ASP A 1 106 ? 5.263 6.677 135.920 1.00 60.54 135 ASP A O 1
ATOM 1755 N N . SER A 1 107 ? 3.226 6.814 136.864 1.00 66.96 136 SER A N 1
ATOM 1756 C CA . SER A 1 107 ? 3.465 5.736 137.823 1.00 69.64 136 SER A CA 1
ATOM 1757 C C . SER A 1 107 ? 3.409 4.336 137.210 1.00 70.74 136 SER A C 1
ATOM 1758 O O . SER A 1 107 ? 3.538 3.340 137.924 1.00 73.52 136 SER A O 1
ATOM 1766 N N . LYS A 1 108 ? 3.208 4.267 135.897 1.00 69.07 137 LYS A N 1
ATOM 1767 C CA . LYS A 1 108 ? 3.301 3.008 135.159 1.00 68.20 137 LYS A CA 1
ATOM 1768 C C . LYS A 1 108 ? 4.640 2.902 134.426 1.00 65.98 137 LYS A C 1
ATOM 1769 O O . LYS A 1 108 ? 5.012 1.828 133.950 1.00 65.47 137 LYS A O 1
ATOM 1788 N N . GLY A 1 109 ? 5.345 4.024 134.313 1.00 64.04 138 GLY A N 1
ATOM 1789 C CA . GLY A 1 109 ? 6.609 4.071 133.598 1.00 60.14 138 GLY A CA 1
ATOM 1790 C C . GLY A 1 109 ? 6.460 4.583 132.175 1.00 54.85 138 GLY A C 1
ATOM 1791 O O . GLY A 1 109 ? 7.293 4.289 131.318 1.00 46.23 138 GLY A O 1
ATOM 1795 N N . ASN A 1 110 ? 5.407 5.360 131.930 1.00 57.82 139 ASN A N 1
ATOM 1796 C CA . ASN A 1 110 ? 5.136 5.895 130.598 1.00 57.69 139 ASN A CA 1
ATOM 1797 C C . ASN A 1 110 ? 5.091 7.424 130.549 1.00 54.03 139 ASN A C 1
ATOM 1798 O O . ASN A 1 110 ? 4.633 8.080 131.484 1.00 54.57 139 ASN A O 1
ATOM 1809 N N . CYS A 1 111 ? 5.572 7.974 129.440 1.00 45.20 140 CYS A N 1
ATOM 1810 C CA . CYS A 1 111 ? 5.580 9.415 129.208 1.00 42.16 140 CYS A CA 1
ATOM 1811 C C . CYS A 1 111 ? 4.189 10.022 129.366 1.00 34.27 140 CYS A C 1
ATOM 1812 O O . CYS A 1 111 ? 3.205 9.448 128.909 1.00 43.16 140 CYS A O 1
ATOM 1819 N N . THR A 1 112 ? 4.115 11.194 129.990 1.00 40.34 141 THR A N 1
ATOM 1820 C CA . THR A 1 112 ? 2.826 11.828 130.274 1.00 43.88 141 THR A CA 1
ATOM 1821 C C . THR A 1 112 ? 2.224 12.555 129.066 1.00 47.22 141 THR A C 1
ATOM 1822 O O . THR A 1 112 ? 1.045 12.904 129.084 1.00 44.94 141 THR A O 1
ATOM 1833 N N . LYS A 1 113 ? 3.021 12.777 128.020 1.00 44.01 142 LYS A N 1
ATOM 1834 C CA . LYS A 1 113 ? 2.547 13.513 126.847 1.00 50.67 142 LYS A CA 1
ATOM 1835 C C . LYS A 1 113 ? 2.412 12.606 125.631 1.00 53.71 142 LYS A C 1
ATOM 1836 O O . LYS A 1 113 ? 1.536 12.818 124.793 1.00 62.40 142 LYS A O 1
ATOM 1855 N N . ASN A 1 114 ? 3.278 11.600 125.538 1.00 47.25 143 ASN A N 1
ATOM 1856 C CA . ASN A 1 114 ? 3.295 10.703 124.387 1.00 46.25 143 ASN A CA 1
ATOM 1857 C C . ASN A 1 114 ? 2.983 9.255 124.746 1.00 45.02 143 ASN A C 1
ATOM 1858 O O . ASN A 1 114 ? 2.947 8.388 123.874 1.00 48.99 143 ASN A O 1
ATOM 1869 N N . GLY A 1 115 ? 2.773 8.987 126.027 1.00 42.35 144 GLY A N 1
ATOM 1870 C CA . GLY A 1 115 ? 2.432 7.648 126.465 1.00 42.43 144 GLY A CA 1
ATOM 1871 C C . GLY A 1 115 ? 3.569 6.666 126.276 1.00 45.74 144 GLY A C 1
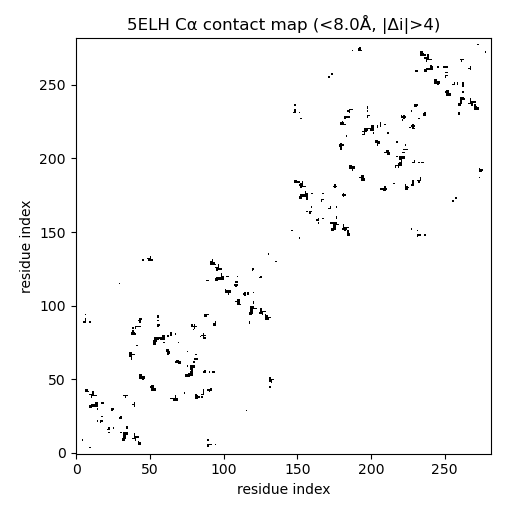ATOM 1872 O O . GLY A 1 115 ? 4.743 7.042 126.270 1.00 39.83 144 GLY A O 1
ATOM 1876 N N . LEU A 1 116 ? 3.217 5.397 126.107 1.00 52.79 145 LEU A N 1
ATOM 1877 C CA . LEU A 1 116 ? 4.216 4.332 126.017 1.00 51.56 145 LEU A CA 1
ATOM 1878 C C . LEU A 1 116 ? 5.024 4.377 124.728 1.00 42.58 145 LEU A C 1
ATOM 1879 O O . LEU A 1 116 ? 6.103 3.787 124.656 1.00 48.12 145 LEU A O 1
ATOM 1895 N N . HIS A 1 117 ? 4.516 5.071 123.715 1.00 35.50 146 HIS A N 1
ATOM 1896 C CA . HIS A 1 117 ? 5.185 5.087 122.418 1.00 32.34 146 HIS A CA 1
ATOM 1897 C C . HIS A 1 117 ? 6.260 6.164 122.301 1.00 31.56 146 HIS A C 1
ATOM 1898 O O . HIS A 1 117 ? 6.911 6.259 121.267 1.00 30.22 146 HIS A O 1
ATOM 1913 N N . CYS A 1 118 ? 6.449 6.958 123.352 1.00 27.93 147 CYS A N 1
ATOM 1914 C CA . CYS A 1 118 ? 7.366 8.090 123.299 1.00 26.46 147 CYS A CA 1
ATOM 1915 C C . CYS A 1 118 ? 8.720 7.689 122.710 1.00 24.93 147 CYS A C 1
ATOM 1916 O O . CYS A 1 118 ? 9.259 6.634 123.033 1.00 27.55 147 CYS A O 1
ATOM 1923 N N . ALA A 1 119 ? 9.249 8.541 121.840 1.00 22.80 148 ALA A N 1
ATOM 1924 C CA . ALA A 1 119 ? 10.467 8.237 121.094 1.00 19.89 148 ALA A CA 1
ATOM 1925 C C . ALA A 1 119 ? 11.730 8.737 121.795 1.00 19.64 148 ALA A C 1
ATOM 1926 O O . ALA A 1 119 ? 12.839 8.526 121.308 1.00 21.62 148 ALA A O 1
ATOM 1933 N N . PHE A 1 120 ? 11.560 9.396 122.937 1.00 22.23 149 PHE A N 1
ATOM 1934 C CA . PHE A 1 120 ? 12.702 9.812 123.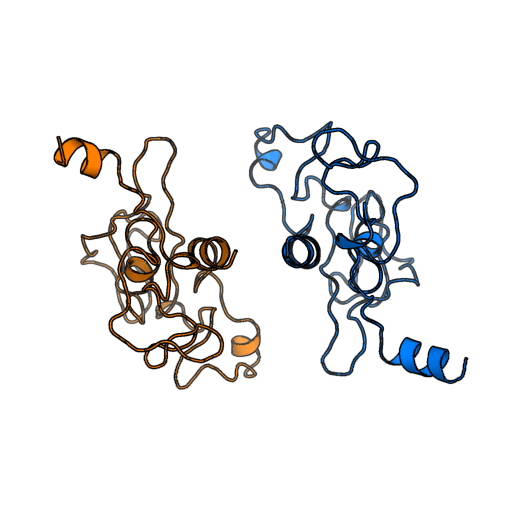747 1.00 23.18 149 PHE A CA 1
ATOM 1935 C C . PHE A 1 120 ? 12.858 8.846 124.913 1.00 24.58 149 PHE A C 1
ATOM 1936 O O . PHE A 1 120 ? 11.909 8.144 125.282 1.00 23.28 149 PHE A O 1
ATOM 1953 N N . ALA A 1 121 ? 14.056 8.811 125.492 1.00 24.75 150 ALA A N 1
ATOM 1954 C CA . ALA A 1 121 ? 14.330 7.934 126.625 1.00 26.44 150 ALA A CA 1
ATOM 1955 C C . ALA A 1 121 ? 13.863 8.553 127.929 1.00 31.82 150 ALA A C 1
ATOM 1956 O O . ALA A 1 121 ? 14.089 9.733 128.194 1.00 28.58 150 ALA A O 1
ATOM 1963 N N . HIS A 1 122 ? 13.200 7.742 128.741 1.00 42.59 151 HIS A N 1
ATOM 1964 C CA . HIS A 1 122 ? 12.837 8.138 130.089 1.00 46.09 151 HIS A CA 1
ATOM 1965 C C . HIS A 1 122 ? 13.715 7.354 131.040 1.00 52.64 151 HIS A C 1
ATOM 1966 O O . HIS A 1 122 ? 13.441 6.194 131.339 1.00 59.69 151 HIS A O 1
ATOM 1980 N N . GLY A 1 123 ? 14.791 8.000 131.482 1.00 48.93 152 GLY A N 1
ATOM 1981 C CA . GLY A 1 123 ? 15.808 7.363 132.297 1.00 47.94 152 GLY A CA 1
ATOM 1982 C C . GLY A 1 123 ? 17.017 6.981 131.456 1.00 43.45 152 GLY A C 1
ATOM 1983 O O . GLY A 1 123 ? 16.856 6.558 130.311 1.00 40.76 152 GLY A O 1
ATOM 1987 N N . PRO A 1 124 ? 18.236 7.126 132.011 1.00 43.87 153 PRO A N 1
ATOM 1988 C CA . PRO A 1 124 ? 19.443 6.727 131.276 1.00 46.84 153 PRO A CA 1
ATOM 1989 C C . PRO A 1 124 ? 19.481 5.241 130.911 1.00 44.29 153 PRO A C 1
ATOM 1990 O O . PRO A 1 124 ? 20.206 4.857 129.992 1.00 40.05 153 PRO A O 1
AT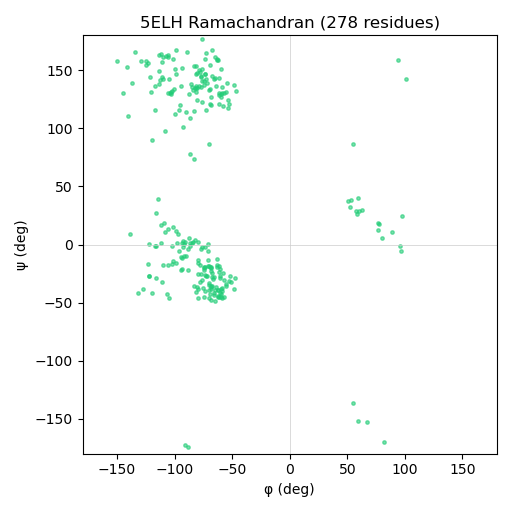OM 2001 N N . HIS A 1 125 ? 18.717 4.420 131.624 1.00 35.65 154 HIS A N 1
ATOM 2002 C CA . HIS A 1 125 ? 18.643 2.991 131.329 1.00 39.65 154 HIS A CA 1
ATOM 2003 C C . HIS A 1 125 ? 17.928 2.740 130.011 1.00 41.77 154 HIS A C 1
ATOM 2004 O O . HIS A 1 125 ? 18.050 1.665 129.424 1.00 46.01 154 HIS A O 1
ATOM 2019 N N . ASP A 1 126 ? 17.167 3.732 129.560 1.00 37.97 155 ASP A N 1
ATOM 2020 C CA . ASP A 1 126 ? 16.325 3.589 128.380 1.00 28.98 155 ASP A CA 1
ATOM 2021 C C . ASP A 1 126 ? 17.011 4.174 127.155 1.00 24.45 155 ASP A C 1
ATOM 2022 O O . ASP A 1 126 ? 16.446 4.162 126.070 1.00 23.10 155 ASP A O 1
ATOM 2031 N N . LEU A 1 127 ? 18.231 4.685 127.323 1.00 25.27 156 LEU A N 1
ATOM 2032 C CA . LEU A 1 127 ? 18.965 5.277 126.202 1.00 27.82 156 LEU A CA 1
ATOM 2033 C C . LEU A 1 127 ? 19.577 4.211 125.307 1.00 24.43 156 LEU A C 1
ATOM 2034 O O . LEU A 1 127 ? 19.932 3.130 125.768 1.00 30.67 156 LEU A O 1
ATOM 2050 N N . ARG A 1 128 ? 19.680 4.515 124.020 1.00 22.43 157 ARG A N 1
ATOM 2051 C CA . ARG A 1 128 ? 20.521 3.738 123.124 1.00 25.69 157 ARG A CA 1
ATOM 2052 C C . ARG A 1 128 ? 21.489 4.682 122.440 1.00 25.88 157 ARG A C 1
ATOM 2053 O O . ARG A 1 128 ? 21.248 5.887 122.364 1.00 21.76 157 ARG A O 1
ATOM 2074 N N . SER A 1 129 ? 22.595 4.132 121.954 1.00 24.24 158 SER A N 1
ATOM 2075 C CA . SER A 1 129 ? 23.547 4.916 121.199 1.00 25.76 158 SER A CA 1
ATOM 2076 C C . SER A 1 129 ? 22.971 5.106 119.810 1.00 25.01 158 SER A C 1
ATOM 2077 O O . SER A 1 129 ? 22.308 4.211 119.283 1.00 21.87 158 SER A O 1
ATOM 2085 N N . PRO A 1 130 ? 23.198 6.282 119.215 1.00 21.13 159 PRO A N 1
ATOM 2086 C CA . PRO A 1 130 ? 22.761 6.415 117.830 1.00 17.66 159 PRO A CA 1
ATOM 2087 C C . PRO A 1 130 ? 23.465 5.443 116.885 1.00 20.42 159 PRO A C 1
ATOM 2088 O O . PRO A 1 130 ? 24.522 4.898 117.212 1.00 19.87 159 PRO A O 1
ATOM 2099 N N . VAL A 1 131 ? 22.832 5.190 115.743 1.00 20.68 160 VAL A N 1
ATOM 2100 C CA . VAL A 1 131 ? 23.500 4.583 114.592 1.00 22.10 160 VAL A CA 1
ATOM 2101 C C . VAL A 1 131 ? 23.732 5.732 113.620 1.00 22.97 160 VAL A C 1
ATOM 2102 O O . VAL A 1 131 ? 22.812 6.485 113.327 1.00 18.27 160 VAL A O 1
ATOM 2115 N N . TYR A 1 132 ? 24.958 5.867 113.126 1.00 19.43 161 TYR A N 1
ATOM 2116 C CA . TYR A 1 132 ? 25.312 6.984 112.274 1.00 14.88 161 TYR A CA 1
ATOM 2117 C C . TYR A 1 132 ? 25.547 6.510 110.841 1.00 18.76 161 TYR A C 1
ATOM 2118 O O . TYR A 1 132 ? 26.099 5.429 110.622 1.00 19.74 161 TYR A O 1
ATOM 2136 N N . ASP A 1 133 ? 25.129 7.332 109.884 1.00 18.18 162 ASP A N 1
ATOM 2137 C CA . ASP A 1 133 ? 25.506 7.175 108.471 1.00 14.28 162 ASP A CA 1
ATOM 2138 C C . ASP A 1 133 ? 27.029 7.366 108.348 1.00 15.98 162 ASP A C 1
ATOM 2139 O O . ASP A 1 133 ? 27.596 8.269 108.971 1.00 17.68 162 ASP A O 1
ATOM 2148 N N . ILE A 1 134 ? 27.687 6.514 107.566 1.00 18.31 163 ILE A N 1
ATOM 2149 C CA . ILE A 1 134 ? 29.138 6.590 107.397 1.00 17.02 163 ILE A CA 1
ATOM 2150 C C . ILE A 1 134 ? 29.575 8.015 107.024 1.00 17.67 163 ILE A C 1
ATOM 2151 O O . ILE A 1 134 ? 30.652 8.469 107.434 1.00 19.08 163 ILE A O 1
ATOM 2167 N N . ARG A 1 135 ? 28.730 8.733 106.287 1.00 18.85 164 ARG A N 1
ATOM 2168 C CA . ARG A 1 135 ? 29.018 10.127 105.965 1.00 20.76 164 ARG A CA 1
ATOM 2169 C C . ARG A 1 135 ? 29.108 10.995 107.211 1.00 26.79 164 ARG A C 1
ATOM 2170 O O . ARG A 1 135 ? 30.037 11.795 107.342 1.00 33.20 164 ARG A O 1
ATOM 2191 N N . GLU A 1 136 ? 28.163 10.840 108.131 1.00 23.92 165 GLU A N 1
ATOM 2192 C CA . GLU A 1 136 ? 28.181 11.672 109.329 1.00 23.73 165 GLU A CA 1
ATOM 2193 C C . GLU A 1 136 ? 29.385 11.316 110.198 1.00 22.20 165 GLU A C 1
ATOM 2194 O O . GLU A 1 136 ? 29.995 12.193 110.820 1.00 27.03 165 GLU A O 1
ATOM 2206 N N . LEU A 1 137 ? 29.744 10.038 110.228 1.00 22.85 166 LEU A N 1
ATOM 2207 C CA . LEU A 1 137 ? 30.940 9.616 110.950 1.00 27.49 166 LEU A CA 1
ATOM 2208 C C . LEU A 1 137 ? 32.193 10.318 110.411 1.00 30.63 166 LEU A C 1
ATOM 2209 O O . LEU A 1 137 ? 33.095 10.671 111.178 1.00 23.64 166 LEU A O 1
ATOM 2225 N N . GLN A 1 138 ? 32.252 10.526 109.095 1.00 29.94 167 GLN A N 1
ATOM 2226 C CA . GLN A 1 138 ? 33.402 11.196 108.492 1.00 35.02 167 GLN A CA 1
ATOM 2227 C C . GLN A 1 138 ? 33.452 12.659 108.895 1.00 30.68 167 GLN A C 1
ATOM 2228 O O . GLN A 1 138 ? 34.496 13.163 109.288 1.00 33.16 167 GLN A O 1
ATOM 2242 N N . ALA A 1 139 ? 32.316 13.339 108.790 1.00 25.00 168 ALA A N 1
ATOM 2243 C CA . ALA A 1 139 ? 32.266 14.764 109.081 1.00 32.72 168 ALA A CA 1
ATOM 2244 C C . ALA A 1 139 ? 32.489 15.020 110.568 1.00 35.27 168 ALA A C 1
ATOM 2245 O O . ALA A 1 139 ? 33.126 16.003 110.941 1.00 39.50 168 ALA A O 1
ATOM 2252 N N . MET A 1 140 ? 31.959 14.132 111.408 1.00 40.94 169 MET A N 1
ATOM 2253 C CA . MET A 1 140 ? 32.089 14.259 112.859 1.00 37.77 169 MET A CA 1
ATOM 2254 C C . MET A 1 140 ? 33.534 14.118 113.312 1.00 36.02 169 MET A C 1
ATOM 2255 O O . MET A 1 140 ? 33.993 14.876 114.174 1.00 36.30 169 MET A O 1
ATOM 2269 N N . GLU A 1 141 ? 34.244 13.142 112.746 1.00 36.60 170 GLU A N 1
ATOM 2270 C CA . GLU A 1 141 ? 35.625 12.872 113.148 1.00 46.48 170 GLU A CA 1
ATOM 2271 C C . GLU A 1 141 ? 36.515 14.073 112.858 1.00 58.98 170 GLU A C 1
ATOM 2272 O O . GLU A 1 141 ? 37.337 14.472 113.691 1.00 59.88 170 GLU A O 1
ATOM 2284 N N . ALA A 1 142 ? 36.357 14.640 111.668 1.00 64.90 171 ALA A N 1
ATOM 2285 C CA . ALA A 1 142 ? 37.054 15.871 111.328 1.00 66.31 171 ALA A CA 1
ATOM 2286 C C . ALA A 1 142 ? 36.694 16.973 112.329 1.00 67.90 171 ALA A C 1
ATOM 2287 O O . ALA A 1 142 ? 37.467 17.905 112.524 1.00 73.85 171 ALA A O 1
ATOM 2294 N N . LEU A 1 143 ? 35.528 16.837 112.967 1.00 59.98 172 LEU A N 1
ATOM 2295 C CA . LEU A 1 143 ? 35.019 17.803 113.947 1.00 55.54 172 LEU A CA 1
ATOM 2296 C C . LEU A 1 143 ? 34.771 19.155 113.290 1.00 59.93 172 LEU A C 1
ATOM 2297 O O . LEU A 1 143 ? 33.858 19.297 112.476 1.00 62.30 172 LEU A O 1
ATOM 2313 N N . PRO B 1 2 ? 13.002 -11.690 124.376 1.00 62.11 31 PRO B N 1
ATOM 2314 C CA . PRO B 1 2 ? 11.667 -12.149 123.970 1.00 62.59 31 PRO B CA 1
ATOM 2315 C C . PRO B 1 2 ? 11.661 -12.814 122.592 1.00 59.99 31 PRO B C 1
ATOM 2316 O O . PRO B 1 2 ? 10.904 -12.414 121.699 1.00 62.56 31 PRO B O 1
ATOM 2327 N N . GLN B 1 3 ? 12.494 -13.839 122.435 1.00 50.32 32 GLN B N 1
ATOM 2328 C CA . GLN B 1 3 ? 12.587 -14.558 121.173 1.00 44.99 32 GLN B CA 1
ATOM 2329 C C . GLN B 1 3 ? 11.418 -15.528 120.953 1.00 31.50 32 GLN B C 1
ATOM 2330 O O . GLN B 1 3 ? 11.091 -15.840 119.813 1.00 23.38 32 GLN B O 1
ATOM 2344 N N . HIS B 1 4 ? 10.782 -16.004 122.024 1.00 26.99 33 HIS B N 1
ATOM 2345 C CA . HIS B 1 4 ? 9.679 -16.957 121.861 1.00 27.62 33 HIS B CA 1
ATOM 2346 C C . HIS B 1 4 ? 8.564 -16.365 121.011 1.00 20.10 33 HIS B C 1
ATOM 2347 O O . HIS B 1 4 ? 8.062 -17.011 120.097 1.00 17.69 33 HIS B O 1
ATOM 2362 N N . TYR B 1 5 ? 8.187 -15.128 121.313 1.00 22.73 34 TYR B N 1
ATOM 2363 C CA . TYR B 1 5 ? 7.100 -14.473 120.597 1.00 28.29 34 TYR B CA 1
ATOM 2364 C C . TYR B 1 5 ? 7.407 -14.367 119.100 1.00 25.10 34 TYR B C 1
ATOM 2365 O O . TYR B 1 5 ? 6.555 -14.669 118.265 1.00 21.21 34 TYR B O 1
ATOM 2383 N N . THR B 1 6 ? 8.630 -13.967 118.760 1.00 18.23 35 THR B N 1
ATOM 2384 C CA . THR B 1 6 ? 8.983 -13.768 117.354 1.00 16.59 35 THR B CA 1
ATOM 2385 C C . THR B 1 6 ? 9.031 -15.089 116.591 1.00 15.99 35 THR B C 1
ATOM 2386 O O . THR B 1 6 ? 8.650 -15.141 115.425 1.00 17.52 35 THR B O 1
ATOM 2397 N N . TYR B 1 7 ? 9.479 -16.161 117.236 1.00 12.78 36 TYR B N 1
ATOM 2398 C CA . TYR B 1 7 ? 9.483 -17.466 116.575 1.00 10.92 36 TYR B CA 1
ATOM 2399 C C . TYR B 1 7 ? 8.052 -17.985 116.392 1.00 18.18 36 TYR B C 1
ATOM 2400 O O . TYR B 1 7 ? 7.682 -18.455 115.316 1.00 13.72 36 TYR B O 1
ATOM 2418 N N . LEU B 1 8 ? 7.240 -17.888 117.437 1.00 16.31 37 LEU B N 1
ATOM 2419 C CA . LEU B 1 8 ? 5.862 -18.375 117.343 1.00 10.70 37 LEU B CA 1
ATOM 2420 C C . LEU B 1 8 ? 5.075 -17.640 116.263 1.00 17.25 37 LEU B C 1
ATOM 2421 O O . LEU B 1 8 ? 4.318 -18.245 115.519 1.00 22.29 37 LEU B O 1
ATOM 2437 N N . LYS B 1 9 ? 5.261 -16.331 116.190 1.00 16.89 38 LYS B N 1
ATOM 2438 C CA . LYS B 1 9 ? 4.500 -15.495 115.286 1.00 19.48 38 LYS B CA 1
ATOM 2439 C C . LYS B 1 9 ? 5.036 -15.519 113.860 1.00 19.61 38 LYS B C 1
ATOM 2440 O O . LYS B 1 9 ? 4.255 -15.484 112.923 1.00 17.60 38 LYS B O 1
ATOM 2459 N N . GLU B 1 10 ? 6.355 -15.594 113.698 1.00 21.52 39 GLU B N 1
ATOM 2460 C CA . GLU B 1 10 ? 6.964 -15.272 112.406 1.00 24.78 39 GLU B CA 1
ATOM 2461 C C . GLU B 1 10 ? 7.821 -16.358 111.759 1.00 19.41 39 GLU B C 1
ATOM 2462 O O . GLU B 1 10 ? 8.105 -16.262 110.562 1.00 19.99 39 GLU B O 1
ATOM 2474 N N . PHE B 1 11 ? 8.242 -17.372 112.518 1.00 14.97 40 PHE B N 1
ATOM 2475 C CA . PHE B 1 11 ? 9.171 -18.361 111.976 1.00 19.05 40 PHE B CA 1
ATOM 2476 C C . PHE B 1 11 ? 8.627 -19.058 110.724 1.00 19.13 40 PHE B C 1
ATOM 2477 O O . PHE B 1 11 ? 7.577 -19.717 110.751 1.00 16.61 40 PHE B O 1
ATOM 2494 N N . ARG B 1 12 ? 9.367 -18.880 109.630 1.00 15.67 41 ARG B N 1
ATOM 2495 C CA . ARG B 1 12 ? 9.053 -19.493 108.341 1.00 13.75 41 ARG B CA 1
ATOM 2496 C C . ARG B 1 12 ? 7.665 -19.119 107.796 1.00 17.99 41 ARG B C 1
ATOM 2497 O O . ARG B 1 12 ? 7.093 -19.866 107.003 1.00 18.56 41 ARG B O 1
ATOM 2518 N N . THR B 1 13 ? 7.146 -17.960 108.185 1.00 16.24 42 THR B N 1
ATOM 2519 C CA . THR B 1 13 ? 5.812 -17.547 107.742 1.00 18.57 42 THR B CA 1
ATOM 2520 C C . THR B 1 13 ? 5.834 -16.667 106.496 1.00 16.11 42 THR B C 1
ATOM 2521 O O . THR B 1 13 ? 4.841 -16.587 105.779 1.00 20.06 42 THR B O 1
ATOM 2532 N N . GLU B 1 14 ? 6.977 -16.038 106.218 1.00 17.01 43 GLU B N 1
ATOM 2533 C CA . GLU B 1 14 ? 7.104 -15.133 105.074 1.00 18.44 43 GLU B CA 1
ATOM 2534 C C . GLU B 1 14 ? 8.326 -15.499 104.241 1.00 20.63 43 GLU B C 1
ATOM 2535 O O . GLU B 1 14 ? 9.244 -16.145 104.741 1.00 19.22 43 GLU B O 1
ATOM 2547 N N . GLN B 1 15 ? 8.337 -15.106 102.968 1.00 20.26 44 GLN B N 1
ATOM 2548 C CA . GLN B 1 15 ? 9.441 -15.494 102.083 1.00 16.85 44 GLN B CA 1
ATOM 2549 C C . GLN B 1 15 ? 10.692 -14.656 102.331 1.00 18.77 44 GLN B C 1
ATOM 2550 O O . GLN B 1 15 ? 10.606 -13.471 102.633 1.00 20.01 44 GLN B O 1
ATOM 2564 N N . CYS B 1 16 ? 11.853 -15.284 102.188 1.00 22.54 45 CYS B N 1
ATOM 2565 C CA . CYS B 1 16 ? 13.134 -14.593 102.336 1.00 23.83 45 CYS B CA 1
ATOM 2566 C C . CYS B 1 16 ? 13.362 -13.618 101.180 1.00 22.85 45 CYS B C 1
ATOM 2567 O O . CYS B 1 16 ? 13.381 -14.033 100.029 1.00 23.17 45 CYS B O 1
ATOM 2574 N N . PRO B 1 17 ? 13.539 -12.317 101.479 1.00 20.46 46 PRO B N 1
ATOM 2575 C CA . PRO B 1 17 ? 13.820 -11.358 100.405 1.00 25.70 46 PRO B CA 1
ATOM 2576 C C . PRO B 1 17 ? 15.228 -11.503 99.824 1.00 21.80 46 PRO B C 1
ATOM 2577 O O . PRO B 1 17 ? 15.459 -11.160 98.668 1.00 23.74 46 PRO B O 1
ATOM 2588 N N . LEU B 1 18 ? 16.164 -11.999 100.617 1.00 20.52 47 LEU B N 1
ATOM 2589 C CA . LEU B 1 18 ? 17.514 -12.190 100.117 1.00 22.42 47 LEU B CA 1
ATOM 2590 C C . LEU B 1 18 ? 17.530 -13.331 99.100 1.00 20.49 47 LEU B C 1
ATOM 2591 O O . LEU B 1 18 ? 18.214 -13.252 98.088 1.00 21.61 47 LEU B O 1
ATOM 2607 N N . PHE B 1 19 ? 16.770 -14.384 99.380 1.00 19.11 48 PHE B N 1
ATOM 2608 C CA . PHE B 1 19 ? 16.735 -15.550 98.513 1.00 23.58 48 PHE B CA 1
ATOM 2609 C C . PHE B 1 19 ? 16.274 -15.191 97.095 1.00 24.64 48 PHE B C 1
ATOM 2610 O O . PHE B 1 19 ? 16.831 -15.673 96.106 1.00 23.37 48 PHE B O 1
ATOM 2627 N N . VAL B 1 20 ? 15.257 -14.345 96.987 1.00 22.78 49 VAL B N 1
ATOM 2628 C CA . VAL B 1 20 ? 14.747 -13.985 95.671 1.00 27.61 49 VAL B CA 1
ATOM 2629 C C . VAL B 1 20 ? 15.775 -13.141 94.915 1.00 27.45 49 VAL B C 1
ATOM 2630 O O . VAL B 1 20 ? 15.729 -13.062 93.693 1.00 25.20 49 VAL B O 1
ATOM 2643 N N . GLN B 1 21 ? 16.717 -12.541 95.641 1.00 29.76 50 GLN B N 1
ATOM 2644 C CA . GLN B 1 21 ? 17.792 -11.775 95.018 1.00 30.42 50 GLN B CA 1
ATOM 2645 C C . GLN B 1 21 ? 19.071 -12.603 94.856 1.00 25.14 50 GLN B C 1
ATOM 2646 O O . GLN B 1 21 ? 20.121 -12.062 94.505 1.00 26.68 50 GLN B O 1
ATOM 2660 N N . HIS B 1 22 ? 18.976 -13.906 95.119 1.00 25.55 51 HIS B N 1
ATOM 2661 C CA . HIS B 1 22 ? 20.114 -14.829 95.021 1.00 29.48 51 HIS B CA 1
ATOM 2662 C C . HIS B 1 22 ? 21.230 -14.484 96.007 1.00 24.32 51 HIS B C 1
ATOM 2663 O O . HIS B 1 22 ? 22.393 -14.763 95.749 1.00 25.29 51 HIS B O 1
ATOM 2678 N N . LYS B 1 23 ? 20.860 -13.907 97.145 1.00 23.56 52 LYS B N 1
ATOM 2679 C CA . LYS B 1 23 ? 21.830 -13.403 98.106 1.00 25.06 52 LYS B CA 1
ATOM 2680 C C . LYS B 1 23 ? 21.697 -14.018 99.499 1.00 26.16 52 LYS B C 1
ATOM 2681 O O . LYS B 1 23 ? 22.472 -13.680 100.390 1.00 22.87 52 LYS B O 1
ATOM 2700 N N . CYS B 1 24 ? 20.745 -14.926 99.698 1.00 22.32 53 CYS B N 1
ATOM 2701 C CA . CYS B 1 24 ? 20.650 -15.600 100.992 1.00 24.05 53 CYS B CA 1
ATOM 2702 C C . CYS B 1 24 ? 21.730 -16.672 101.124 1.00 29.42 53 CYS B C 1
ATOM 2703 O O . CYS B 1 24 ? 21.810 -17.596 100.316 1.00 23.49 53 CYS B O 1
ATOM 2710 N N . THR B 1 25 ? 22.546 -16.546 102.165 1.00 27.60 54 THR B N 1
ATOM 2711 C CA . THR B 1 25 ? 23.638 -17.474 102.419 1.00 24.39 54 THR B CA 1
ATOM 2712 C C . THR B 1 25 ? 23.188 -18.725 103.174 1.00 25.27 54 THR B C 1
ATOM 2713 O O . THR B 1 25 ? 24.010 -19.580 103.509 1.00 27.44 54 THR B O 1
ATOM 2724 N N . GLN B 1 26 ? 21.891 -18.826 103.451 1.00 20.61 55 GLN B N 1
ATOM 2725 C CA . GLN B 1 26 ? 21.363 -19.896 104.291 1.00 20.18 55 GLN B CA 1
ATOM 2726 C C . GLN B 1 26 ? 20.420 -20.836 103.546 1.00 21.42 55 GLN B C 1
ATOM 2727 O O . GLN B 1 26 ? 19.537 -21.449 104.149 1.00 18.95 55 GLN B O 1
ATOM 2741 N N . HIS B 1 27 ? 20.603 -20.959 102.238 1.00 18.00 56 HIS B N 1
ATOM 2742 C CA . HIS B 1 27 ? 19.782 -21.876 101.457 1.00 18.43 56 HIS B CA 1
ATOM 2743 C C . HIS B 1 27 ? 20.259 -23.330 101.537 1.00 20.09 56 HIS B C 1
ATOM 2744 O O . HIS B 1 27 ? 19.439 -24.243 101.606 1.00 24.01 56 HIS B O 1
ATOM 2759 N N . ARG B 1 28 ? 21.572 -23.549 101.491 1.00 23.57 57 ARG B N 1
ATOM 2760 C CA . ARG B 1 28 ? 22.116 -24.910 101.506 1.00 24.59 57 ARG B CA 1
ATOM 2761 C C . ARG B 1 28 ? 23.372 -25.026 102.366 1.00 22.86 57 ARG B C 1
ATOM 2762 O O . ARG B 1 28 ? 24.415 -24.486 101.991 1.00 26.83 57 ARG B O 1
ATOM 2783 N N . PRO B 1 29 ? 23.283 -25.730 103.516 1.00 22.10 58 PRO B N 1
ATOM 2784 C CA . PRO B 1 29 ? 22.060 -26.335 104.062 1.00 23.52 58 PRO B CA 1
ATOM 2785 C C . PRO B 1 29 ? 21.035 -25.269 104.400 1.00 23.30 58 PRO B C 1
ATOM 2786 O O . PRO B 1 29 ? 21.389 -24.100 104.590 1.00 20.87 58 PRO B O 1
ATOM 2797 N N . TYR B 1 30 ? 19.772 -25.674 104.480 1.00 22.06 59 TYR B N 1
ATOM 2798 C CA . TYR B 1 30 ? 18.695 -24.736 104.691 1.00 20.43 59 TYR B CA 1
ATOM 2799 C C . TYR B 1 30 ? 18.533 -24.419 106.178 1.00 20.16 59 TYR B C 1
ATOM 2800 O O . TYR B 1 30 ? 18.194 -25.293 106.969 1.00 20.22 59 TYR B O 1
ATOM 2818 N N . THR B 1 31 ? 18.794 -23.167 106.546 1.00 18.07 60 THR B N 1
ATOM 2819 C CA . THR B 1 31 ? 18.772 -22.744 107.941 1.00 21.76 60 THR B CA 1
ATOM 2820 C C . THR B 1 31 ? 18.110 -21.370 108.117 1.00 22.65 60 THR B C 1
ATOM 2821 O O . THR B 1 31 ? 18.153 -20.784 109.199 1.00 19.16 60 THR B O 1
ATOM 2832 N N . CYS B 1 32 ? 17.492 -20.852 107.059 1.00 21.54 61 CYS B N 1
ATOM 2833 C CA . CYS B 1 32 ? 16.959 -19.496 107.104 1.00 17.20 61 CYS B CA 1
ATOM 2834 C C . CYS B 1 32 ? 15.763 -19.408 108.047 1.00 12.37 61 CYS B C 1
ATOM 2835 O O . CYS B 1 32 ? 15.070 -20.396 108.287 1.00 15.37 61 CYS B O 1
ATOM 2842 N N . PHE B 1 33 ? 15.534 -18.209 108.567 1.00 17.63 62 PHE B N 1
ATOM 2843 C CA . PHE B 1 33 ? 14.372 -17.940 109.404 1.00 17.88 62 PHE B CA 1
ATOM 2844 C C . PHE B 1 33 ? 13.118 -17.903 108.544 1.00 14.91 62 PHE B C 1
ATOM 2845 O O . PHE B 1 33 ? 12.005 -18.201 109.008 1.00 17.25 62 PHE B O 1
ATOM 2862 N N . HIS B 1 34 ? 13.305 -17.550 107.279 1.00 14.11 63 HIS B N 1
ATOM 2863 C CA . HIS B 1 34 ? 12.189 -17.330 106.362 1.00 14.18 63 HIS B CA 1
ATOM 2864 C C . HIS B 1 34 ? 12.080 -18.460 105.358 1.00 19.33 63 HIS B C 1
ATOM 2865 O O . HIS B 1 34 ? 13.033 -19.221 105.171 1.00 14.35 63 HIS B O 1
ATOM 2880 N N . TRP B 1 35 ? 10.924 -18.588 104.702 1.00 18.47 64 TRP B N 1
ATOM 2881 C CA . TRP B 1 35 ? 10.797 -19.626 103.690 1.00 16.08 64 TRP B CA 1
ATOM 2882 C C . TRP B 1 35 ? 11.431 -19.173 102.374 1.00 17.43 64 TRP B C 1
ATOM 2883 O O . TRP B 1 35 ? 11.480 -17.975 102.066 1.00 17.15 64 TRP B O 1
ATOM 2904 N N . HIS B 1 36 ? 11.981 -20.137 101.638 1.00 20.13 65 HIS B N 1
ATOM 2905 C CA . HIS B 1 36 ? 12.535 -19.868 100.317 1.00 19.47 65 HIS B CA 1
ATOM 2906 C C . HIS B 1 36 ? 11.581 -20.409 99.245 1.00 14.47 65 HIS B C 1
ATOM 2907 O O . HIS B 1 36 ? 11.277 -19.708 98.280 1.00 16.23 65 HIS B O 1
ATOM 2921 N N . PHE B 1 37 ? 11.107 -21.642 99.431 1.00 16.14 66 PHE B N 1
ATOM 2922 C CA . PHE B 1 37 ? 10.000 -22.191 98.636 1.00 21.88 66 PHE B CA 1
ATOM 2923 C C . PHE B 1 37 ? 8.735 -22.379 99.474 1.00 20.39 66 PHE B C 1
ATOM 2924 O O . PHE B 1 37 ? 8.794 -22.518 100.705 1.00 17.25 66 PHE B O 1
ATOM 2941 N N . VAL B 1 38 ? 7.590 -22.404 98.794 1.00 23.61 67 VAL B N 1
ATOM 2942 C CA . VAL B 1 38 ? 6.315 -22.563 99.473 1.00 20.64 67 VAL B CA 1
ATOM 2943 C C . VAL B 1 38 ? 6.278 -23.886 100.232 1.00 22.86 67 VAL B C 1
ATOM 2944 O O . VAL B 1 38 ? 5.610 -23.985 101.250 1.00 20.28 67 VAL B O 1
ATOM 2957 N N . ASN B 1 39 ? 7.007 -24.897 99.763 1.00 17.96 68 ASN B N 1
ATOM 2958 C CA . ASN B 1 39 ? 7.034 -26.172 100.480 1.00 17.01 68 ASN B CA 1
ATOM 2959 C C . ASN B 1 39 ? 7.811 -26.102 101.809 1.00 20.04 68 ASN B C 1
ATOM 2960 O O . ASN B 1 39 ? 7.911 -27.104 102.513 1.00 21.15 68 ASN B O 1
ATOM 2971 N N . GLN B 1 40 ? 8.335 -24.920 102.145 1.00 21.04 69 GLN B N 1
ATOM 2972 C CA . GLN B 1 40 ? 8.991 -24.670 103.440 1.00 11.90 69 GLN B CA 1
ATOM 2973 C C . GLN B 1 40 ? 8.180 -23.704 104.307 1.00 13.93 69 GLN B C 1
ATOM 2974 O O . GLN B 1 40 ? 8.584 -23.352 105.422 1.00 15.71 69 GLN B O 1
ATOM 2988 N N . ARG B 1 41 ? 7.032 -23.274 103.794 1.00 18.03 70 ARG B N 1
ATOM 2989 C CA . ARG B 1 41 ? 6.201 -22.282 104.464 1.00 12.99 70 ARG B CA 1
ATOM 2990 C C . ARG B 1 41 ? 5.452 -22.869 105.657 1.00 14.83 70 ARG B C 1
ATOM 2991 O O . ARG B 1 41 ? 4.909 -23.975 105.590 1.00 13.14 70 ARG B O 1
ATOM 3012 N N . ARG B 1 42 ? 5.429 -22.107 106.745 1.00 17.36 71 ARG B N 1
ATOM 3013 C CA . ARG B 1 42 ? 4.684 -22.469 107.942 1.00 14.61 71 ARG B CA 1
ATOM 3014 C C . ARG B 1 42 ? 3.534 -21.493 108.177 1.00 14.17 71 ARG B C 1
ATOM 3015 O O . ARG B 1 42 ? 3.698 -20.279 108.042 1.00 19.99 71 ARG B O 1
ATOM 3036 N N . ARG B 1 43 ? 2.372 -22.026 108.551 1.00 13.57 72 ARG B N 1
ATOM 3037 C CA . ARG B 1 43 ? 1.278 -21.206 109.029 1.00 16.84 72 ARG B CA 1
ATOM 3038 C C . ARG B 1 43 ? 1.494 -20.869 110.494 1.00 14.83 72 ARG B C 1
ATOM 3039 O O . ARG B 1 43 ? 1.769 -21.755 111.293 1.00 13.76 72 ARG B O 1
ATOM 3060 N N . ARG B 1 44 ? 1.363 -19.596 110.839 1.00 12.85 73 ARG B N 1
ATOM 3061 C CA . ARG B 1 44 ? 1.382 -19.206 112.236 1.00 17.95 73 ARG B CA 1
ATOM 3062 C C . ARG B 1 44 ? 0.312 -19.998 112.969 1.00 19.69 73 ARG B C 1
ATOM 3063 O O . ARG B 1 44 ? -0.841 -20.084 112.527 1.00 15.05 73 ARG B O 1
ATOM 3084 N N . SER B 1 45 ? 0.700 -20.588 114.089 1.00 17.04 74 SER B N 1
ATOM 3085 C CA . SER B 1 45 ? -0.253 -21.282 114.931 1.00 21.38 74 SER B CA 1
ATOM 3086 C C . SER B 1 45 ? -0.935 -20.271 115.870 1.00 20.76 74 SER B C 1
ATOM 3087 O O . SER B 1 45 ? -0.276 -19.394 116.447 1.00 19.71 74 SER B O 1
ATOM 3095 N N . ILE B 1 46 ? -2.255 -20.399 115.993 1.00 15.43 75 ILE B N 1
ATOM 3096 C CA . ILE B 1 46 ? -3.107 -19.422 116.673 1.00 20.93 75 ILE B CA 1
ATOM 3097 C C . ILE B 1 46 ? -4.130 -20.113 117.558 1.00 22.37 75 ILE B C 1
ATOM 3098 O O . ILE B 1 46 ? -4.731 -21.101 117.146 1.00 23.51 75 ILE B O 1
ATOM 3114 N N . ARG B 1 47 ? -4.361 -19.577 118.756 1.00 20.18 76 ARG B N 1
ATOM 3115 C CA . ARG B 1 47 ? -5.501 -20.003 119.563 1.00 21.12 76 ARG B CA 1
ATOM 3116 C C . ARG B 1 47 ? -6.642 -19.001 119.432 1.00 20.49 76 ARG B C 1
ATOM 3117 O O . ARG B 1 47 ? -6.554 -17.866 119.893 1.00 20.58 76 ARG B O 1
ATOM 3138 N N . ARG B 1 48 ? -7.725 -19.432 118.796 1.00 24.75 77 ARG B N 1
ATOM 3139 C CA . ARG B 1 48 ? -8.844 -18.551 118.520 1.00 22.42 77 ARG B CA 1
ATOM 3140 C C . ARG B 1 48 ? -9.629 -18.231 119.801 1.00 22.82 77 ARG B C 1
ATOM 3141 O O . ARG B 1 48 ? -9.471 -18.897 120.822 1.00 24.59 77 ARG B O 1
ATOM 3162 N N . ARG B 1 49 ? -10.469 -17.206 119.737 1.00 23.26 78 ARG B N 1
ATOM 3163 C CA . ARG B 1 49 ? -11.233 -16.756 120.898 1.00 35.37 78 ARG B CA 1
ATOM 3164 C C . ARG B 1 49 ? -12.163 -17.837 121.441 1.00 30.42 78 ARG B C 1
ATOM 3165 O O . ARG B 1 49 ? -12.484 -17.835 122.629 1.00 29.41 78 ARG B O 1
ATOM 3186 N N . ASP B 1 50 ? -12.591 -18.759 120.583 1.00 25.67 79 ASP B N 1
ATOM 3187 C CA . ASP B 1 50 ? -13.457 -19.849 121.036 1.00 28.60 79 ASP B CA 1
ATOM 3188 C C . ASP B 1 50 ? -12.655 -20.924 121.778 1.00 24.39 79 ASP B C 1
ATOM 3189 O O . ASP B 1 50 ? -13.227 -21.871 122.305 1.00 24.93 79 ASP B O 1
ATOM 3198 N N . GLY B 1 51 ? -11.335 -20.764 121.827 1.00 22.81 80 GLY B N 1
ATOM 3199 C CA . GLY B 1 51 ? -10.485 -21.672 122.574 1.00 21.65 80 GLY B CA 1
ATOM 3200 C C . GLY B 1 51 ? -9.868 -22.793 121.752 1.00 20.18 80 GLY B C 1
ATOM 3201 O O . GLY B 1 51 ? -9.136 -23.624 122.280 1.00 19.31 80 GLY B O 1
ATOM 3205 N N . THR B 1 52 ? -10.181 -22.833 120.461 1.00 20.09 81 THR B N 1
ATOM 3206 C CA . THR B 1 52 ? -9.665 -23.872 119.582 1.00 21.58 81 THR B CA 1
ATOM 3207 C C . THR B 1 52 ? -8.483 -23.343 118.784 1.00 17.62 81 THR B C 1
ATOM 3208 O O . THR B 1 52 ? -8.409 -22.149 118.505 1.00 23.09 81 THR B O 1
ATOM 3219 N N . PHE B 1 53 ? -7.563 -24.237 118.421 1.00 16.40 82 PHE B N 1
ATOM 3220 C CA . PHE B 1 53 ? -6.456 -23.900 117.537 1.00 15.25 82 PHE B CA 1
ATOM 3221 C C . PHE B 1 53 ? -6.932 -23.800 116.103 1.00 17.12 82 PHE B C 1
ATOM 3222 O O . PHE B 1 53 ? -7.865 -24.494 115.711 1.00 16.33 82 PHE B O 1
ATOM 3239 N N . ASN B 1 54 ? -6.261 -22.968 115.313 1.00 16.36 83 ASN B N 1
ATOM 3240 C CA . ASN B 1 54 ? -6.595 -22.853 113.904 1.00 25.17 83 ASN B CA 1
ATOM 3241 C C . ASN B 1 54 ? -6.265 -24.159 113.187 1.00 23.58 83 ASN B C 1
ATOM 3242 O O . ASN B 1 54 ? -6.922 -24.532 112.220 1.00 21.73 83 ASN B O 1
ATOM 3253 N N . TYR B 1 55 ? -5.264 -24.873 113.682 1.00 18.74 84 TYR B N 1
ATOM 3254 C CA . TYR B 1 55 ? -5.031 -26.235 113.226 1.00 19.84 84 TYR B CA 1
ATOM 3255 C C . TYR B 1 55 ? -4.405 -27.107 114.309 1.00 19.09 84 TYR B C 1
ATOM 3256 O O . TYR B 1 55 ? -3.785 -26.611 115.248 1.00 16.73 84 TYR B O 1
ATOM 3274 N N . SER B 1 56 ? -4.575 -28.413 114.159 1.00 20.85 85 SER B N 1
ATOM 3275 C CA . SER B 1 56 ? -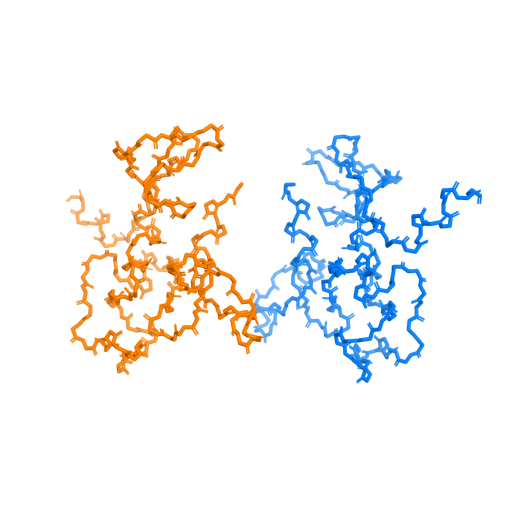4.211 -29.375 115.188 1.00 18.28 85 SER B CA 1
ATOM 3276 C C . SER B 1 56 ? -2.702 -29.456 115.406 1.00 18.34 85 SER B C 1
ATOM 3277 O O . SER B 1 56 ? -1.936 -29.315 114.457 1.00 15.84 85 SER B O 1
ATOM 3285 N N . PRO B 1 57 ? -2.270 -29.682 116.661 1.00 13.58 86 PRO B N 1
ATOM 3286 C CA . PRO B 1 57 ? -0.837 -29.880 116.914 1.00 13.37 86 PRO B CA 1
ATOM 3287 C C . PRO B 1 57 ? -0.395 -31.332 116.778 1.00 16.69 86 PRO B C 1
ATOM 3288 O O . PRO B 1 57 ? 0.806 -31.599 116.885 1.00 19.32 86 PRO B O 1
ATOM 3299 N N . ASP B 1 58 ? -1.338 -32.242 116.535 1.00 15.08 87 ASP B N 1
ATOM 3300 C CA . ASP B 1 58 ? -1.061 -33.678 116.573 1.00 17.63 87 ASP B CA 1
ATOM 3301 C C . ASP B 1 58 ? -1.488 -34.476 115.335 1.00 21.30 87 ASP B C 1
ATOM 3302 O O . ASP B 1 58 ? -0.785 -35.406 114.933 1.00 27.21 87 ASP B O 1
ATOM 3311 N N . VAL B 1 59 ? -2.633 -34.145 114.741 1.00 18.85 88 VAL B N 1
ATOM 3312 C CA . VAL B 1 59 ? -3.135 -34.939 113.617 1.00 15.48 88 VAL B CA 1
ATOM 3313 C C . VAL B 1 59 ? -2.739 -34.352 112.262 1.00 24.53 88 VAL B C 1
ATOM 3314 O O . VAL B 1 59 ? -3.100 -33.228 111.909 1.00 24.56 88 VAL B O 1
ATOM 3327 N N . TYR B 1 60 ? -2.006 -35.142 111.495 1.00 18.40 89 TYR B N 1
ATOM 3328 C CA . TYR B 1 60 ? -1.519 -34.686 110.207 1.00 15.88 89 TYR B CA 1
ATOM 3329 C C . TYR B 1 60 ? -2.567 -34.799 109.107 1.00 16.15 89 TYR B C 1
ATOM 3330 O O . TYR B 1 60 ? -3.238 -35.819 108.967 1.00 21.29 89 TYR B O 1
ATOM 3348 N N . CYS B 1 61 ? -2.671 -33.728 108.326 1.00 18.59 90 CYS B N 1
ATOM 3349 C CA . CYS B 1 61 ? -3.441 -33.692 107.094 1.00 19.18 90 CYS B CA 1
ATOM 3350 C C . CYS B 1 61 ? -2.934 -34.736 106.104 1.00 24.13 90 CYS B C 1
ATOM 3351 O O . CYS B 1 61 ? -1.726 -34.864 105.906 1.00 25.58 90 CYS B O 1
ATOM 3358 N N . THR B 1 62 ? -3.858 -35.459 105.472 1.00 25.59 91 THR B N 1
ATOM 3359 C CA . THR B 1 62 ? -3.510 -36.501 104.503 1.00 30.54 91 THR B CA 1
ATOM 3360 C C . THR B 1 62 ? -3.550 -36.006 103.052 1.00 27.89 91 THR B C 1
ATOM 3361 O O . THR B 1 62 ? -3.171 -36.744 102.140 1.00 29.20 91 THR B O 1
ATOM 3372 N N . LYS B 1 63 ? -3.997 -34.766 102.842 1.00 24.75 92 LYS B N 1
ATOM 3373 C CA . LYS B 1 63 ? -4.138 -34.202 101.494 1.00 25.92 92 LYS B CA 1
ATOM 3374 C C . LYS B 1 63 ? -3.000 -33.240 101.148 1.00 24.23 92 LYS B C 1
ATOM 3375 O O . LYS B 1 63 ? -2.794 -32.906 99.980 1.00 28.73 92 LYS B O 1
ATOM 3394 N N . TYR B 1 64 ? -2.273 -32.781 102.160 1.00 23.09 93 TYR B N 1
ATOM 3395 C CA . TYR B 1 64 ? -1.189 -31.821 101.952 1.00 21.14 93 TYR B CA 1
ATOM 3396 C C . TYR B 1 64 ? -0.098 -32.404 101.063 1.00 25.53 93 TYR B C 1
ATOM 3397 O O . TYR B 1 64 ? 0.393 -33.505 101.305 1.00 32.10 93 TYR B O 1
ATOM 3415 N N . ASP B 1 65 ? 0.261 -31.652 100.029 1.00 23.00 94 ASP B N 1
ATOM 3416 C CA . ASP B 1 65 ? 1.289 -32.059 99.082 1.00 22.05 94 ASP B CA 1
ATOM 3417 C C . ASP B 1 65 ? 2.634 -31.489 99.538 1.00 21.81 94 ASP B C 1
ATOM 3418 O O . ASP B 1 65 ? 2.921 -30.304 99.334 1.00 22.74 94 ASP B O 1
ATOM 3427 N N . GLU B 1 66 ? 3.453 -32.336 100.159 1.00 21.86 95 GLU B N 1
ATOM 3428 C CA . GLU B 1 66 ? 4.709 -31.891 100.758 1.00 24.62 95 GLU B CA 1
ATOM 3429 C C . GLU B 1 66 ? 5.674 -31.297 99.729 1.00 26.44 95 GLU B C 1
ATOM 3430 O O . GLU B 1 66 ? 6.535 -30.490 100.076 1.00 23.83 95 GLU B O 1
ATOM 3442 N N . ALA B 1 67 ? 5.520 -31.674 98.464 1.00 26.61 96 ALA B N 1
ATOM 3443 C CA . ALA B 1 67 ? 6.414 -31.187 97.414 1.00 30.55 96 ALA B CA 1
ATOM 3444 C C . ALA B 1 67 ? 6.088 -29.760 96.971 1.00 31.91 96 ALA B C 1
ATOM 3445 O O . ALA B 1 67 ? 6.983 -29.008 96.599 1.00 27.29 96 ALA B O 1
ATOM 3452 N N . THR B 1 68 ? 4.811 -29.388 97.014 1.00 25.34 97 THR B N 1
ATOM 3453 C CA . THR B 1 68 ? 4.393 -28.092 96.491 1.00 23.28 97 THR B CA 1
ATOM 3454 C C . THR B 1 68 ? 3.972 -27.138 97.595 1.00 22.70 97 THR B C 1
ATOM 3455 O O . THR B 1 68 ? 3.885 -25.930 97.379 1.00 23.36 97 THR B O 1
ATOM 3466 N N . GLY B 1 69 ? 3.700 -27.689 98.774 1.00 21.90 98 GLY B N 1
ATOM 3467 C CA . GLY B 1 69 ? 3.231 -26.903 99.895 1.00 21.72 98 GLY B CA 1
ATOM 3468 C C . GLY B 1 69 ? 1.760 -26.556 99.774 1.00 19.99 98 GLY B C 1
ATOM 3469 O O . GLY B 1 69 ? 1.293 -25.633 100.438 1.00 26.30 98 GLY B O 1
ATOM 3473 N N . LEU B 1 70 ? 1.038 -27.288 98.922 1.00 20.59 99 LEU B N 1
ATOM 3474 C CA . LEU B 1 70 ? -0.390 -27.039 98.693 1.00 19.67 99 LEU B CA 1
ATOM 3475 C C . LEU B 1 70 ? -1.315 -28.043 99.385 1.00 20.43 99 LEU B C 1
ATOM 3476 O O . LEU B 1 70 ? -1.124 -29.254 99.289 1.00 19.69 99 LEU B O 1
ATOM 3492 N N . CYS B 1 71 ? -2.322 -27.518 100.078 1.00 19.40 100 CYS B N 1
ATOM 3493 C CA . CYS B 1 71 ? -3.430 -28.323 100.574 1.00 22.04 100 CYS B CA 1
ATOM 3494 C C . CYS B 1 71 ? -4.710 -27.832 99.899 1.00 19.18 100 CYS B C 1
ATOM 3495 O O . CYS B 1 71 ? -4.906 -26.631 99.769 1.00 23.12 100 CYS B O 1
ATOM 3502 N N . PRO B 1 72 ? -5.569 -28.761 99.446 1.00 25.55 101 PRO B N 1
ATOM 3503 C CA . PRO B 1 72 ? -6.888 -28.425 98.899 1.00 28.66 101 PRO B CA 1
ATOM 3504 C C . PRO B 1 72 ? -7.690 -27.466 99.773 1.00 31.68 101 PRO B C 1
ATOM 3505 O O . PRO B 1 72 ? -8.383 -26.597 99.239 1.00 30.49 101 PRO B O 1
ATOM 3516 N N . GLU B 1 73 ? -7.603 -27.625 101.091 1.00 25.76 102 GLU B N 1
ATOM 3517 C CA . GLU B 1 73 ? -8.341 -26.759 102.006 1.00 31.86 102 GLU B CA 1
ATOM 3518 C C . GLU B 1 73 ? -7.568 -25.483 102.342 1.00 27.73 102 GLU B C 1
ATOM 3519 O O . GLU B 1 73 ? -8.045 -24.654 103.118 1.00 27.99 102 GLU B O 1
ATOM 3531 N N . GLY B 1 74 ? -6.387 -25.323 101.748 1.00 27.38 103 GLY B N 1
ATOM 3532 C CA . GLY B 1 74 ? -5.558 -24.149 101.981 1.00 18.14 103 GLY B CA 1
ATOM 3533 C C . GLY B 1 74 ? -5.170 -23.973 103.441 1.00 25.39 103 GLY B C 1
ATOM 3534 O O . GLY B 1 74 ? -5.082 -24.947 104.194 1.00 25.24 103 GLY B O 1
ATOM 3538 N N . ASP B 1 75 ? -4.938 -22.726 103.842 1.00 22.86 104 ASP B N 1
ATOM 3539 C CA . ASP B 1 75 ? -4.542 -22.420 105.213 1.00 15.63 104 ASP B CA 1
ATOM 3540 C C . ASP B 1 75 ? -5.663 -22.701 106.215 1.00 19.33 104 ASP B C 1
ATOM 3541 O O . ASP B 1 75 ? -5.399 -22.932 107.389 1.00 19.24 104 ASP B O 1
ATOM 3550 N N . GLU B 1 76 ? -6.914 -22.686 105.759 1.00 22.55 105 GLU B N 1
ATOM 3551 C CA . GLU B 1 76 ? -8.035 -22.963 106.650 1.00 25.80 105 GLU B CA 1
ATOM 3552 C C . GLU B 1 76 ? -8.145 -24.448 107.021 1.00 23.26 105 GLU B C 1
ATOM 3553 O O . GLU B 1 76 ? -9.016 -24.831 107.802 1.00 18.73 105 GLU B O 1
ATOM 3565 N N . CYS B 1 77 ? -7.271 -25.285 106.471 1.00 18.43 106 CYS B N 1
ATOM 3566 C CA . CYS B 1 77 ? -7.236 -26.695 106.854 1.00 20.04 106 CYS B CA 1
ATOM 3567 C C . CYS B 1 77 ? -7.020 -26.825 108.363 1.00 16.46 106 CYS B C 1
ATOM 3568 O O . CYS B 1 77 ? -6.113 -26.207 108.901 1.00 18.13 106 CYS B O 1
ATOM 3575 N N . PRO B 1 78 ? -7.848 -27.633 109.046 1.00 20.63 107 PRO B N 1
ATOM 3576 C CA . PRO B 1 78 ? -7.730 -27.744 110.508 1.00 21.31 107 PRO B CA 1
ATOM 3577 C C . PRO B 1 78 ? -6.693 -28.766 110.979 1.00 15.81 107 PRO B C 1
ATOM 3578 O O . PRO B 1 78 ? -6.524 -28.950 112.194 1.00 15.84 107 PRO B O 1
ATOM 3589 N N . PHE B 1 79 ? -6.012 -29.406 110.035 1.00 20.28 108 PHE B N 1
ATOM 3590 C CA . PHE B 1 79 ? -5.003 -30.414 110.335 1.00 21.90 108 PHE B CA 1
ATOM 3591 C C . PHE B 1 79 ? -3.593 -29.892 110.108 1.00 21.64 108 PHE B C 1
ATOM 3592 O O . PHE B 1 79 ? -3.384 -28.879 109.444 1.00 16.58 108 PHE B O 1
ATOM 3609 N N . LEU B 1 80 ? -2.638 -30.613 110.680 1.00 13.77 109 LEU B N 1
ATOM 3610 C CA . LEU B 1 80 ? -1.232 -30.268 110.637 1.00 15.31 109 LEU B CA 1
ATOM 3611 C C . LEU B 1 80 ? -0.602 -30.601 109.295 1.00 14.58 109 LEU B C 1
ATOM 3612 O O . LEU B 1 80 ? -0.827 -31.675 108.756 1.00 22.77 109 LEU B O 1
ATOM 3628 N N . HIS B 1 81 ? 0.196 -29.678 108.771 1.00 14.86 110 HIS B N 1
ATOM 3629 C CA . HIS B 1 81 ? 0.918 -29.906 107.523 1.00 17.91 110 HIS B CA 1
ATOM 3630 C C . HIS B 1 81 ? 2.373 -30.205 107.812 1.00 16.15 110 HIS B C 1
ATOM 3631 O O . HIS B 1 81 ? 3.024 -29.482 108.564 1.00 20.20 110 HIS B O 1
ATOM 3645 N N . ARG B 1 82 ? 2.866 -31.292 107.228 1.00 22.54 111 ARG B N 1
ATOM 3646 C CA . ARG B 1 82 ? 4.251 -31.693 107.414 1.00 20.89 111 ARG B CA 1
ATOM 3647 C C . ARG B 1 82 ? 5.093 -30.961 106.384 1.00 17.40 111 ARG B C 1
ATOM 3648 O O . ARG B 1 82 ? 5.465 -31.508 105.344 1.00 17.60 111 ARG B O 1
ATOM 3669 N N . THR B 1 83 ? 5.340 -29.694 106.676 1.00 14.35 112 THR B N 1
ATOM 3670 C CA . THR B 1 83 ? 6.169 -28.863 105.848 1.00 17.54 112 THR B CA 1
ATOM 3671 C C . THR B 1 83 ? 7.636 -29.237 106.082 1.00 18.31 112 THR B C 1
ATOM 3672 O O . THR B 1 83 ? 7.934 -30.110 106.894 1.00 21.87 112 THR B O 1
ATOM 3683 N N . THR B 1 84 ? 8.548 -28.611 105.351 1.00 19.85 113 THR B N 1
ATOM 3684 C CA . THR B 1 84 ? 9.973 -28.915 105.510 1.00 16.94 113 THR B CA 1
ATOM 3685 C C . THR B 1 84 ? 10.421 -28.640 106.948 1.00 17.88 113 THR B C 1
ATOM 3686 O O . THR B 1 84 ? 10.195 -27.558 107.491 1.00 20.91 113 THR B O 1
ATOM 3697 N N . GLY B 1 85 ? 11.032 -29.644 107.560 1.00 17.72 114 GLY B N 1
ATOM 3698 C CA . GLY B 1 85 ? 11.497 -29.527 108.931 1.00 19.96 114 GLY B CA 1
ATOM 3699 C C . GLY B 1 85 ? 10.388 -29.629 109.963 1.00 17.23 114 GLY B C 1
ATOM 3700 O O . GLY B 1 85 ? 10.599 -29.307 111.140 1.00 18.58 114 GLY B O 1
ATOM 3704 N N . ASP B 1 86 ? 9.203 -30.062 109.527 1.00 18.37 115 ASP B N 1
ATOM 3705 C CA . ASP B 1 86 ? 8.071 -30.289 110.435 1.00 17.69 115 ASP B CA 1
ATOM 3706 C C . ASP B 1 86 ? 7.826 -29.088 111.336 1.00 15.81 115 ASP B C 1
ATOM 3707 O O . ASP B 1 86 ? 7.480 -29.226 112.517 1.00 16.78 115 ASP B O 1
ATOM 3716 N N . THR B 1 87 ? 8.003 -27.900 110.777 1.00 12.78 116 THR B N 1
ATOM 3717 C CA . THR B 1 87 ? 7.994 -26.689 111.580 1.00 11.75 116 THR B CA 1
ATOM 3718 C C . THR B 1 87 ? 6.591 -26.262 112.059 1.00 18.70 116 THR B C 1
ATOM 3719 O O . THR B 1 87 ? 6.477 -25.504 113.022 1.00 19.02 116 THR B O 1
ATOM 3730 N N . GLU B 1 88 ? 5.527 -26.724 111.413 1.00 15.75 117 GLU B N 1
ATOM 3731 C CA . GLU B 1 88 ? 4.204 -26.400 111.944 1.00 12.12 117 GLU B CA 1
ATOM 3732 C C . GLU B 1 88 ? 4.031 -27.045 113.330 1.00 14.16 117 GLU B C 1
ATOM 3733 O O . GLU B 1 88 ? 3.443 -26.443 114.224 1.00 17.84 117 GLU B O 1
ATOM 3745 N N . ARG B 1 89 ? 4.574 -28.245 113.512 1.00 14.59 118 ARG B N 1
ATOM 3746 C CA . ARG B 1 89 ? 4.463 -28.925 114.799 1.00 14.68 118 ARG B CA 1
ATOM 3747 C C . ARG B 1 89 ? 5.463 -28.394 115.812 1.00 12.10 118 ARG B C 1
ATOM 3748 O O . ARG B 1 89 ? 5.105 -28.133 116.964 1.00 13.40 118 ARG B O 1
ATOM 3769 N N . ARG B 1 90 ? 6.712 -28.233 115.381 1.00 16.16 119 ARG B N 1
ATOM 3770 C CA . ARG B 1 90 ? 7.787 -27.846 116.288 1.00 16.44 119 ARG B CA 1
ATOM 3771 C C . ARG B 1 90 ? 7.612 -26.444 116.859 1.00 12.24 119 ARG B C 1
ATOM 3772 O O . ARG B 1 90 ? 8.069 -26.169 117.973 1.00 14.38 119 ARG B O 1
ATOM 3793 N N . TYR B 1 91 ? 6.936 -25.577 116.101 1.00 16.03 120 TYR B N 1
ATOM 3794 C CA . TYR B 1 91 ? 6.745 -24.180 116.478 1.00 13.61 120 TYR B CA 1
ATOM 3795 C C . TYR B 1 91 ? 5.259 -23.856 116.809 1.00 12.78 120 TYR B C 1
ATOM 3796 O O . TYR B 1 91 ? 4.848 -22.696 116.869 1.00 14.44 120 TYR B O 1
ATOM 3814 N N . HIS B 1 92 ? 4.480 -24.902 117.050 1.00 13.88 121 HIS B N 1
ATOM 3815 C CA . HIS B 1 92 ? 3.082 -24.777 117.454 1.00 14.46 121 HIS B CA 1
ATOM 3816 C C . HIS B 1 92 ? 3.013 -24.280 118.894 1.00 15.96 121 HIS B C 1
ATOM 3817 O O . HIS B 1 92 ? 3.819 -24.685 119.727 1.00 14.23 121 HIS B O 1
ATOM 3832 N N . LEU B 1 93 ? 2.035 -23.428 119.181 1.00 15.94 122 LEU B N 1
ATOM 3833 C CA . LEU B 1 93 ? 1.743 -22.987 120.544 1.00 14.58 122 LEU B CA 1
ATOM 3834 C C . LEU B 1 93 ? 1.677 -24.133 121.560 1.00 17.95 122 LEU B C 1
ATOM 3835 O O . LEU B 1 93 ? 1.985 -23.947 122.743 1.00 15.65 122 LEU B O 1
ATOM 3851 N N . ARG B 1 94 ? 1.292 -25.320 121.105 1.00 12.76 123 ARG B N 1
ATOM 3852 C CA . ARG B 1 94 ? 1.117 -26.474 121.989 1.00 18.64 123 ARG B CA 1
ATOM 3853 C C . ARG B 1 94 ? 2.453 -27.098 122.410 1.00 17.57 123 ARG B C 1
ATOM 3854 O O . ARG B 1 94 ? 2.569 -27.656 123.506 1.00 13.95 123 ARG B O 1
ATOM 3875 N N . TYR B 1 95 ? 3.458 -27.007 121.543 1.00 13.05 124 TYR B N 1
ATOM 3876 C CA . TYR B 1 95 ? 4.719 -27.740 121.754 1.00 14.00 124 TYR B CA 1
ATOM 3877 C C . TYR B 1 95 ? 6.001 -26.903 121.816 1.00 14.80 124 TYR B C 1
ATOM 3878 O O . TYR B 1 95 ? 6.961 -27.332 122.456 1.00 12.27 124 TYR B O 1
ATOM 3896 N N . TYR B 1 96 ? 6.031 -25.737 121.170 1.00 15.25 125 TYR B N 1
ATOM 3897 C CA . TYR B 1 96 ? 7.269 -24.949 121.086 1.00 9.66 125 TYR B CA 1
ATOM 3898 C C . TYR B 1 96 ? 7.901 -24.706 122.461 1.00 10.18 125 TYR B C 1
ATOM 3899 O O . TYR B 1 96 ? 7.274 -24.134 123.356 1.00 16.00 125 TYR B O 1
ATOM 3917 N N . LYS B 1 97 ? 9.138 -25.167 122.617 1.00 10.11 126 LYS B N 1
ATOM 3918 C CA . LYS B 1 97 ? 9.929 -24.921 123.832 1.00 14.55 126 LYS B CA 1
ATOM 3919 C C . LYS B 1 97 ? 9.289 -25.474 125.112 1.00 20.60 126 LYS B C 1
ATOM 3920 O O . LYS B 1 97 ? 9.523 -24.931 126.197 1.00 17.33 126 LYS B O 1
ATOM 3939 N N . THR B 1 98 ? 8.505 -26.548 125.006 1.00 18.52 127 THR B N 1
ATOM 3940 C CA . THR B 1 98 ? 7.810 -27.095 126.184 1.00 14.09 127 THR B CA 1
ATOM 3941 C C . THR B 1 98 ? 8.534 -28.290 126.807 1.00 12.73 127 THR B C 1
ATOM 3942 O O . THR B 1 98 ? 8.233 -28.684 127.947 1.00 16.33 127 THR B O 1
ATOM 3953 N N . GLY B 1 99 ? 9.471 -28.868 126.058 1.00 16.82 128 GLY B N 1
ATOM 3954 C CA . GLY B 1 99 ? 10.354 -29.912 126.560 1.00 14.92 128 GLY B CA 1
ATOM 3955 C C . GLY B 1 99 ? 11.810 -29.460 126.618 1.00 15.14 128 GLY B C 1
ATOM 3956 O O . GLY B 1 99 ? 12.183 -28.450 126.021 1.00 16.15 128 GLY B O 1
ATOM 3960 N N . ILE B 1 100 ? 12.626 -30.191 127.371 1.00 14.18 129 ILE B N 1
ATOM 3961 C CA . ILE B 1 100 ? 14.064 -29.910 127.452 1.00 13.42 129 ILE B CA 1
ATOM 3962 C C . ILE B 1 100 ? 14.815 -30.564 126.293 1.00 13.39 129 ILE B C 1
ATOM 3963 O O . ILE B 1 100 ? 14.643 -31.748 126.018 1.00 15.38 129 ILE B O 1
ATOM 3979 N N . CYS B 1 101 ? 15.690 -29.815 125.638 1.00 21.85 130 CYS B N 1
ATOM 3980 C CA . CYS B 1 101 ? 16.536 -30.416 124.616 1.00 20.86 130 CYS B CA 1
ATOM 3981 C C . CYS B 1 101 ? 17.567 -31.372 125.215 1.00 18.43 130 CYS B C 1
ATOM 3982 O O . CYS B 1 101 ? 18.242 -31.073 126.216 1.00 19.47 130 CYS B O 1
ATOM 3989 N N . ILE B 1 102 ? 17.692 -32.537 124.601 1.00 17.23 131 ILE B N 1
ATOM 3990 C CA . ILE B 1 102 ? 18.648 -33.513 125.080 1.00 19.83 131 ILE B CA 1
ATOM 3991 C C . ILE B 1 102 ? 20.072 -33.099 124.721 1.00 23.64 131 ILE B C 1
ATOM 3992 O O . ILE B 1 102 ? 21.024 -33.584 125.328 1.00 20.20 131 ILE B O 1
ATOM 4008 N N . HIS B 1 103 ? 20.218 -32.200 123.748 1.00 15.80 132 HIS B N 1
ATOM 4009 C CA . HIS B 1 103 ? 21.552 -31.788 123.302 1.00 19.99 132 HIS B CA 1
ATOM 4010 C C . HIS B 1 103 ? 22.143 -30.696 124.199 1.00 22.27 132 HIS B C 1
ATOM 4011 O O . HIS B 1 103 ? 21.421 -29.922 124.821 1.00 20.59 132 HIS B O 1
ATOM 4026 N N . GLU B 1 104 ? 23.466 -30.631 124.246 1.00 18.66 133 GLU B N 1
ATOM 4027 C CA . GLU B 1 104 ? 24.155 -29.598 125.010 1.00 24.55 133 GLU B CA 1
ATOM 4028 C C . GLU B 1 104 ? 23.867 -28.194 124.476 1.00 22.06 133 GLU B C 1
ATOM 4029 O O . GLU B 1 104 ? 23.439 -28.008 123.325 1.00 20.64 133 GLU B O 1
ATOM 4041 N N . THR B 1 105 ? 24.091 -27.218 125.350 1.00 18.69 134 THR B N 1
ATOM 4042 C CA . THR B 1 105 ? 23.923 -25.804 125.055 1.00 19.62 134 THR B CA 1
ATOM 4043 C C . THR B 1 105 ? 25.303 -25.185 124.893 1.00 19.60 134 THR B C 1
ATOM 4044 O O . THR B 1 105 ? 26.234 -25.555 125.610 1.00 20.96 134 THR B O 1
ATOM 4055 N N . ASP B 1 106 ? 25.450 -24.250 123.961 1.00 21.06 135 ASP B N 1
ATOM 4056 C CA . ASP B 1 106 ? 26.757 -23.616 123.752 1.00 20.88 135 ASP B CA 1
ATOM 4057 C C . ASP B 1 106 ? 26.900 -22.348 124.611 1.00 27.82 135 ASP B C 1
ATOM 4058 O O . ASP B 1 106 ? 26.038 -22.064 125.446 1.00 27.51 135 ASP B O 1
ATOM 4067 N N . SER B 1 107 ? 27.971 -21.588 124.408 1.00 27.22 136 SER B N 1
ATOM 4068 C CA . SER B 1 107 ? 28.271 -20.457 125.282 1.00 28.28 136 SER B CA 1
ATOM 4069 C C . SER B 1 107 ? 27.348 -19.260 125.070 1.00 27.14 136 SER B C 1
ATOM 4070 O O . SER B 1 107 ? 27.259 -18.399 125.937 1.00 34.73 136 SER B O 1
ATOM 4078 N N . LYS B 1 108 ? 26.678 -19.196 123.924 1.00 27.00 137 LYS B N 1
ATOM 4079 C CA . LYS B 1 108 ? 25.698 -18.135 123.682 1.00 31.83 137 LYS B CA 1
ATOM 4080 C C . LYS B 1 108 ? 24.295 -18.570 124.095 1.00 32.17 137 LYS B C 1
ATOM 4081 O O . LYS B 1 108 ? 23.336 -17.809 123.947 1.00 34.05 137 LYS B O 1
ATOM 4100 N N . GLY B 1 109 ? 24.183 -19.793 124.609 1.00 22.45 138 GLY B N 1
ATOM 4101 C CA . GLY B 1 109 ? 22.906 -20.325 125.054 1.00 24.79 138 GLY B CA 1
ATOM 4102 C C . GLY B 1 109 ? 22.099 -21.044 123.983 1.00 27.77 138 GLY B C 1
ATOM 4103 O O . GLY B 1 109 ? 20.929 -21.366 124.207 1.00 29.37 138 GLY B O 1
ATOM 4107 N N . ASN B 1 110 ? 22.717 -21.306 122.831 1.00 24.02 139 ASN B N 1
ATOM 4108 C CA . ASN B 1 110 ? 22.045 -21.991 121.723 1.00 22.28 139 ASN B CA 1
ATOM 4109 C C . ASN B 1 110 ? 22.373 -23.477 121.649 1.00 22.50 139 ASN B C 1
ATOM 4110 O O . ASN B 1 110 ? 23.315 -23.945 122.280 1.00 23.82 139 ASN B O 1
ATOM 4121 N N . CYS B 1 111 ? 21.603 -24.209 120.849 1.00 14.57 140 CYS B N 1
ATOM 4122 C CA . CYS B 1 111 ? 21.765 -25.658 120.732 1.00 20.62 140 CYS B CA 1
ATOM 4123 C C . CYS B 1 111 ? 23.032 -26.007 119.966 1.00 26.12 140 CYS B C 1
ATOM 4124 O O . CYS B 1 111 ? 23.342 -25.381 118.954 1.00 24.26 140 CYS B O 1
ATOM 4131 N N . THR B 1 112 ? 23.744 -27.023 120.439 1.00 20.40 141 T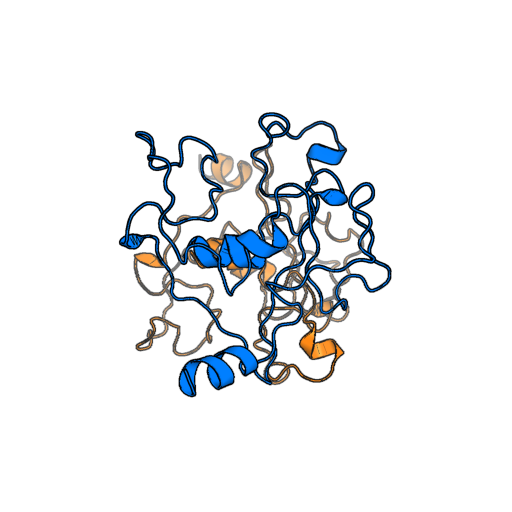HR B N 1
ATOM 4132 C CA . THR B 1 112 ? 24.963 -27.470 119.771 1.00 26.97 141 THR B CA 1
ATOM 4133 C C . THR B 1 112 ? 24.689 -28.348 118.552 1.00 29.01 141 THR B C 1
ATOM 4134 O O . THR B 1 112 ? 25.579 -28.531 117.727 1.00 26.06 141 THR B O 1
ATOM 4145 N N . LYS B 1 113 ? 23.465 -28.866 118.414 1.00 24.63 142 LYS B N 1
ATOM 4146 C CA . LYS B 1 113 ? 23.165 -29.819 117.334 1.00 27.66 142 LYS B CA 1
ATOM 4147 C C . LYS B 1 113 ? 22.086 -29.356 116.355 1.00 26.10 142 LYS B C 1
ATOM 4148 O O . LYS B 1 113 ? 22.224 -29.554 115.148 1.00 25.28 142 LYS B O 1
ATOM 4167 N N . ASN B 1 114 ? 21.012 -28.755 116.860 1.00 22.05 143 ASN B N 1
ATOM 4168 C CA . ASN B 1 114 ? 19.870 -28.393 116.009 1.00 21.25 143 ASN B CA 1
ATOM 4169 C C . ASN B 1 114 ? 19.931 -26.975 115.448 1.00 19.96 143 ASN B C 1
ATOM 4170 O O . ASN B 1 114 ? 19.005 -26.521 114.779 1.00 23.21 143 ASN B O 1
ATOM 4181 N N . GLY B 1 115 ? 21.015 -26.267 115.733 1.00 21.53 144 GLY B N 1
ATOM 4182 C CA . GLY B 1 115 ? 21.195 -24.937 115.189 1.00 26.71 144 GLY B CA 1
ATOM 4183 C C . GLY B 1 115 ? 20.464 -23.869 115.976 1.00 27.93 144 GLY B C 1
ATOM 4184 O O . GLY B 1 115 ? 19.927 -24.113 117.060 1.00 22.56 144 GLY B O 1
ATOM 4188 N N . LEU B 1 116 ? 20.423 -22.671 115.408 1.00 26.28 145 LEU B N 1
ATOM 4189 C CA . LEU B 1 116 ? 19.969 -21.502 116.140 1.00 29.11 145 LEU B CA 1
ATOM 4190 C C . LEU B 1 116 ? 18.472 -21.524 116.396 1.00 23.40 145 LEU B C 1
ATOM 4191 O O . LEU B 1 116 ? 17.993 -20.819 117.280 1.00 22.74 145 LEU B O 1
ATOM 4207 N N . HIS B 1 117 ? 17.749 -22.346 115.636 1.00 14.80 146 HIS B N 1
ATOM 4208 C CA . HIS B 1 117 ? 16.290 -22.391 115.708 1.00 13.50 146 HIS B CA 1
ATOM 4209 C C . HIS B 1 117 ? 15.728 -23.577 116.507 1.00 18.22 146 HIS B C 1
ATOM 4210 O O . HIS B 1 117 ? 14.537 -23.866 116.404 1.00 21.10 146 HIS B O 1
ATOM 4225 N N . CYS B 1 118 ? 16.554 -24.254 117.303 1.00 13.20 147 CYS B N 1
ATOM 4226 C CA . CYS B 1 118 ? 16.078 -25.388 118.077 1.00 14.61 147 CYS B CA 1
ATOM 4227 C C . CYS B 1 118 ? 14.767 -25.064 118.797 1.00 11.86 147 CYS B C 1
ATOM 4228 O O . CYS B 1 118 ? 14.660 -24.039 119.474 1.00 16.36 147 CYS B O 1
ATOM 4235 N N . ALA B 1 119 ? 13.802 -25.965 118.680 1.00 9.36 148 ALA B N 1
ATOM 4236 C CA . ALA B 1 119 ? 12.477 -25.734 119.245 1.00 15.53 148 ALA B CA 1
ATOM 4237 C C . ALA B 1 119 ? 12.304 -26.439 120.592 1.00 12.94 148 ALA B C 1
ATOM 4238 O O . ALA B 1 119 ? 11.189 -26.519 121.118 1.00 15.95 148 ALA B O 1
ATOM 4245 N N . PHE B 1 120 ? 13.411 -26.936 121.149 1.00 12.70 149 PHE B N 1
ATOM 4246 C CA . PHE B 1 120 ? 13.398 -27.466 122.507 1.00 13.00 149 PHE B CA 1
ATOM 4247 C C . PHE B 1 120 ? 14.086 -26.458 123.403 1.00 16.24 149 PHE B C 1
ATOM 4248 O O . PHE B 1 120 ? 14.812 -25.576 122.925 1.00 14.86 149 PHE B O 1
ATOM 4265 N N . ALA B 1 121 ? 13.842 -26.573 124.706 1.00 16.98 150 ALA B N 1
ATOM 4266 C CA . ALA B 1 121 ? 14.298 -25.565 125.647 1.00 12.19 150 ALA B CA 1
ATOM 4267 C C . ALA B 1 121 ? 15.729 -25.809 126.107 1.00 13.97 150 ALA B C 1
ATOM 4268 O O . ALA B 1 121 ? 16.127 -26.936 126.389 1.00 16.40 150 ALA B O 1
ATOM 4275 N N . HIS B 1 122 ? 16.476 -24.720 126.189 1.00 14.26 151 HIS B N 1
ATOM 4276 C CA . HIS B 1 122 ? 17.822 -24.721 126.725 1.00 19.09 151 HIS B CA 1
ATOM 4277 C C . HIS B 1 122 ? 17.856 -23.776 127.945 1.00 26.61 151 HIS B C 1
ATOM 4278 O O . HIS B 1 122 ? 18.086 -22.572 127.811 1.00 21.92 151 HIS B O 1
ATOM 4292 N N . GLY B 1 123 ? 17.578 -24.330 129.129 1.00 29.19 152 GLY B N 1
ATOM 4293 C CA . GLY B 1 123 ? 17.549 -23.560 130.370 1.00 20.89 152 GLY B CA 1
ATOM 4294 C C . GLY B 1 123 ? 16.163 -23.050 130.742 1.00 20.13 152 GLY B C 1
ATOM 4295 O O . GLY B 1 123 ? 15.303 -22.941 129.875 1.00 17.98 152 GLY B O 1
ATOM 4299 N N . PRO B 1 124 ? 15.944 -22.722 132.042 1.00 20.17 153 PRO B N 1
ATOM 4300 C CA . PRO B 1 124 ? 14.626 -22.352 132.588 1.00 24.28 153 PRO B CA 1
ATOM 4301 C C . PRO B 1 124 ? 14.029 -21.139 131.908 1.00 23.60 153 PRO B C 1
ATOM 4302 O O . PRO B 1 124 ? 12.814 -21.080 131.671 1.00 26.55 153 PRO B O 1
ATOM 4313 N N . HIS B 1 125 ? 14.887 -20.176 131.590 1.00 19.51 154 HIS B N 1
ATOM 4314 C CA . HIS B 1 125 ? 14.452 -18.965 130.911 1.00 23.00 154 HIS B CA 1
ATOM 4315 C C . HIS B 1 125 ? 13.889 -19.267 129.528 1.00 20.03 154 HIS B C 1
ATOM 4316 O O . HIS B 1 125 ? 13.143 -18.467 128.968 1.00 28.90 154 HIS B O 1
ATOM 4331 N N . ASP B 1 126 ? 14.228 -20.440 128.999 1.00 19.78 155 ASP B N 1
ATOM 4332 C CA . ASP B 1 126 ? 13.878 -20.808 127.627 1.00 19.33 155 ASP B CA 1
ATOM 4333 C C . ASP B 1 126 ? 12.688 -21.771 127.543 1.00 20.76 155 ASP B C 1
ATOM 4334 O O . ASP B 1 126 ? 12.282 -22.153 126.453 1.00 21.11 155 ASP B O 1
ATOM 4343 N N . LEU B 1 127 ? 12.153 -22.170 128.695 1.00 16.68 156 LEU B N 1
ATOM 4344 C CA . LEU B 1 127 ? 11.034 -23.106 128.758 1.00 17.94 156 LEU B CA 1
ATOM 4345 C C . LEU B 1 127 ? 9.706 -22.369 128.848 1.00 21.62 156 LEU B C 1
ATOM 4346 O O . LEU B 1 127 ? 9.557 -21.423 129.626 1.00 22.00 156 LEU B O 1
ATOM 4362 N N . ARG B 1 128 ? 8.728 -22.825 128.079 1.00 15.11 157 ARG B N 1
ATOM 4363 C CA . ARG B 1 128 ? 7.374 -22.292 128.216 1.00 17.54 157 ARG B CA 1
ATOM 4364 C C . ARG B 1 128 ? 6.363 -23.398 128.525 1.00 15.77 157 ARG B C 1
ATOM 4365 O O . ARG B 1 128 ? 6.600 -24.580 128.251 1.00 15.69 157 ARG B O 1
ATOM 4386 N N . SER B 1 129 ? 5.251 -23.003 129.133 1.00 18.11 158 SER B N 1
ATOM 4387 C CA . SER B 1 129 ? 4.134 -23.904 129.365 1.00 18.90 158 SER B CA 1
ATOM 4388 C C . SER B 1 129 ? 3.372 -24.115 128.053 1.00 20.67 158 SER B C 1
ATOM 4389 O O . SER B 1 129 ? 3.201 -23.172 127.283 1.00 16.79 158 SER B O 1
ATOM 4397 N N . PRO B 1 130 ? 2.914 -25.347 127.793 1.00 17.59 159 PRO B N 1
ATOM 4398 C CA . PRO B 1 130 ? 2.078 -25.550 126.606 1.00 19.41 159 PRO B CA 1
ATOM 4399 C C . PRO B 1 130 ? 0.815 -24.703 126.648 1.00 17.42 159 PRO B C 1
ATOM 4400 O O . PRO B 1 130 ? 0.307 -24.376 127.724 1.00 15.15 159 PRO B O 1
ATOM 4411 N N . VAL B 1 131 ? 0.326 -24.339 125.473 1.00 17.65 160 VAL B N 1
ATOM 4412 C CA . VAL B 1 131 ? -1.015 -23.790 125.317 1.00 17.82 160 VAL B CA 1
ATOM 4413 C C . VAL B 1 131 ? -1.887 -24.930 124.818 1.00 20.70 160 VAL B C 1
ATOM 4414 O O . VAL B 1 131 ? -1.484 -25.657 123.908 1.00 19.54 160 VAL B O 1
ATOM 4427 N N . TYR B 1 132 ? -3.068 -25.094 125.413 1.00 16.91 161 TYR B N 1
ATOM 4428 C CA . TYR B 1 132 ? -3.941 -26.223 125.101 1.00 19.51 161 TYR B CA 1
ATOM 4429 C C . TYR B 1 132 ? -5.233 -25.785 124.402 1.00 16.14 161 TYR B C 1
ATOM 4430 O O . TYR B 1 132 ? -5.802 -24.746 124.735 1.00 20.62 161 TYR B O 1
ATOM 4448 N N . ASP B 1 133 ? -5.678 -26.586 123.434 1.00 16.11 162 ASP B N 1
ATOM 4449 C CA . ASP B 1 133 ? -6.998 -26.443 122.823 1.00 19.61 162 ASP B CA 1
ATOM 4450 C C . ASP B 1 133 ? -7.996 -26.737 123.936 1.00 19.73 162 ASP B C 1
ATOM 4451 O O . ASP B 1 133 ? -7.739 -27.602 124.777 1.00 20.64 162 ASP B O 1
ATOM 4460 N N . I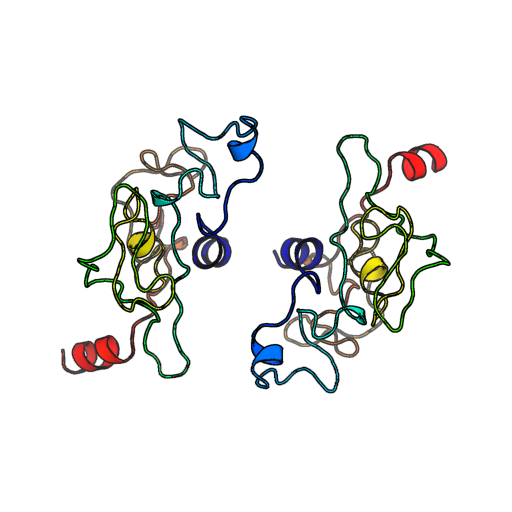LE B 1 134 ? -9.118 -26.028 123.954 1.00 19.53 163 ILE B N 1
ATOM 4461 C CA . ILE B 1 134 ? -10.136 -26.263 124.966 1.00 23.09 163 ILE B CA 1
ATOM 4462 C C . ILE B 1 134 ? -10.580 -27.726 124.926 1.00 23.69 163 ILE B C 1
ATOM 4463 O O . ILE B 1 134 ? -10.941 -28.319 125.945 1.00 22.53 163 ILE B O 1
ATOM 4479 N N . ARG B 1 135 ? -10.515 -28.315 123.742 1.00 28.65 164 ARG B N 1
ATOM 4480 C CA . ARG B 1 135 ? -10.874 -29.711 123.570 1.00 30.22 164 ARG B CA 1
ATOM 4481 C C . ARG B 1 135 ? -9.869 -30.678 124.221 1.00 30.95 164 ARG B C 1
ATOM 4482 O O . ARG B 1 135 ? -10.265 -31.732 124.718 1.00 28.60 164 ARG B O 1
ATOM 4503 N N . GLU B 1 136 ? -8.585 -30.322 124.246 1.00 27.06 165 GLU B N 1
ATOM 4504 C CA . GLU B 1 136 ? -7.608 -31.114 124.995 1.00 29.87 165 GLU B CA 1
ATOM 4505 C C . GLU B 1 136 ? -7.845 -30.967 126.499 1.00 25.64 165 GLU B C 1
ATOM 4506 O O . GLU B 1 136 ? -7.792 -31.951 127.239 1.00 26.62 165 GLU B O 1
ATOM 4518 N N . LEU B 1 137 ? -8.115 -29.743 126.951 1.00 21.91 166 LEU B N 1
ATOM 4519 C CA . LEU B 1 137 ? -8.423 -29.502 128.363 1.00 25.68 166 LEU B CA 1
ATOM 4520 C C . LEU B 1 137 ? -9.633 -30.306 128.817 1.00 29.15 166 LEU B C 1
ATOM 4521 O O . LEU B 1 137 ? -9.664 -30.822 129.929 1.00 27.26 166 LEU B O 1
ATOM 4537 N N . GLN B 1 138 ? -10.639 -30.396 127.957 1.00 27.89 167 GLN B N 1
ATOM 4538 C CA . GLN B 1 138 ? -11.879 -31.092 128.296 1.00 25.43 167 GLN B CA 1
ATOM 4539 C C . GLN B 1 138 ? -11.676 -32.601 128.293 1.00 37.69 167 GLN B C 1
ATOM 4540 O O . GLN B 1 138 ? -12.376 -33.332 128.989 1.00 40.78 167 GLN B O 1
ATOM 4554 N N . ALA B 1 139 ? -10.706 -33.062 127.510 1.00 30.65 168 ALA B N 1
ATOM 4555 C CA . ALA B 1 139 ? -10.321 -34.465 127.518 1.00 35.48 168 ALA B CA 1
ATOM 4556 C C . ALA B 1 139 ? -9.552 -34.785 128.794 1.00 39.09 168 ALA B C 1
ATOM 4557 O O . ALA B 1 139 ? -9.753 -35.839 129.402 1.00 46.03 168 ALA B O 1
ATOM 4564 N N . MET B 1 140 ? -8.681 -33.868 129.209 1.00 37.12 169 MET B N 1
ATOM 4565 C CA . MET B 1 140 ? -7.874 -34.067 130.413 1.00 39.70 169 MET B CA 1
ATOM 4566 C C . MET B 1 140 ? -8.722 -34.175 131.703 1.00 42.40 169 MET B C 1
ATOM 4567 O O . MET B 1 140 ? -8.205 -34.563 132.747 1.00 43.55 169 MET B O 1
ATOM 4581 N N . GLU B 1 141 ? -10.009 -33.839 131.631 1.00 44.04 170 GLU B N 1
ATOM 4582 C CA . GLU B 1 141 ? -10.897 -33.941 132.796 1.00 56.63 170 GLU B CA 1
ATOM 4583 C C . GLU B 1 141 ? -11.381 -35.380 133.024 1.00 59.62 170 GLU B C 1
ATOM 4584 O O . GLU B 1 141 ? -11.361 -36.215 132.115 1.00 61.50 170 GLU B O 1
#

Nearest PDB structures (foldseek):
  5elh-assembly1_B  TM=1.007E+00  e=4.212E-32  Mus musculus
  5elh-assembly1_B  TM=9.815E-01  e=5.984E-30  Mus musculus
  7ogr-assembly1_E  TM=1.644E-01  e=5.868E+00  Pseudomonas phage phiKZ

Secondary structure (DSSP, 8-state):
-HHHHHHHHTTTSB-TTGGGT--S-TTTT--SSBSSGGG--PPP-B-TTS-BSS-SSSBPSS-BTTTTB-TTGGG--SB---GGGHHHHTSTTTTT-SB-SSPB-TTS-BTTTBTT-SSBSSGGG--PPP--HHHHHHHHH-/-HHHHHHHHTTTSB-HHHHTT--TTTTTT--SSBSSGGG--PPP-B-TTS-BSS-SSPBPSS-BTTTTB-TTGGG-SSB---GGGHHHHTSTTTTT-SB-SS-B-TTS-BSSS-TT--SB-SGGG--PPP--HHHHHH--